Protein AF-A0A9D8SIJ9-F1 (afdb_monomer_lite)

Foldseek 3Di:
DDDDDDPDDDDDDDDPDDDDDDDDPDQDKDKDKWKWAQDDPVQRIWIAGLQRAIEGEPVCVVDDDDADPVGRIFIKTWIWGWDPDDDPPGPTYIYTDDIDGAAEAAAEEDEVVQQDDDRRLVQLPFFKDFPDWDARLNQGKIKTKMKGFADDPPWDKDKHKYQYPYCDDPCNVVDDDDQAREIEIGMDRHPGDGPDIDIGMYIYHYPCVNVVHPRRVVRGQWHWYWTQHPVPRHIDIDTDGDDD

Radius of gyration: 19.66 Å; chains: 1; bounding box: 47×42×56 Å

pLDDT: mean 82.48, std 19.07, range [22.59, 97.06]

Structure (mmCIF, N/CA/C/O backbone):
data_AF-A0A9D8SIJ9-F1
#
_entry.id   AF-A0A9D8SIJ9-F1
#
loop_
_atom_site.group_PDB
_atom_site.id
_atom_site.type_symbol
_atom_site.label_atom_id
_atom_site.label_alt_id
_atom_site.label_comp_id
_atom_site.label_asym_id
_atom_site.label_entity_id
_atom_site.label_seq_id
_atom_site.pdbx_PDB_ins_code
_atom_site.Cartn_x
_atom_site.Cartn_y
_atom_site.Cartn_z
_atom_site.occupancy
_atom_site.B_iso_or_equiv
_atom_site.auth_seq_id
_atom_site.auth_comp_id
_atom_site.auth_asym_id
_atom_site.auth_atom_id
_atom_site.pdbx_PDB_model_num
ATOM 1 N N . MET A 1 1 ? 19.295 -9.155 25.131 1.00 28.36 1 MET A N 1
ATOM 2 C CA . MET A 1 1 ? 19.160 -7.806 24.537 1.00 28.36 1 MET A CA 1
ATOM 3 C C . MET A 1 1 ? 18.423 -7.950 23.216 1.00 28.36 1 MET A C 1
ATOM 5 O O . MET A 1 1 ? 18.970 -8.564 22.314 1.00 28.36 1 MET A O 1
ATOM 9 N N . LYS A 1 2 ? 17.163 -7.505 23.130 1.00 25.56 2 LYS A N 1
ATOM 10 C CA . LYS A 1 2 ? 16.373 -7.554 21.889 1.00 25.56 2 LYS A CA 1
ATOM 11 C C . LYS A 1 2 ? 16.560 -6.224 21.153 1.00 25.56 2 LYS A C 1
ATOM 13 O O . LYS A 1 2 ? 16.226 -5.180 21.709 1.00 25.56 2 LYS A O 1
ATOM 18 N N . HIS A 1 3 ? 17.131 -6.262 19.952 1.00 22.59 3 HIS A N 1
ATOM 19 C CA . HIS A 1 3 ? 17.227 -5.099 19.074 1.00 22.59 3 HIS A CA 1
ATOM 20 C C . HIS A 1 3 ? 15.835 -4.788 18.512 1.00 22.59 3 HIS A C 1
ATOM 22 O O . HIS A 1 3 ? 15.275 -5.574 17.758 1.00 22.59 3 HIS A O 1
ATOM 28 N N . LEU A 1 4 ? 15.259 -3.658 18.925 1.00 24.05 4 LEU A N 1
ATOM 29 C CA . LEU A 1 4 ? 14.093 -3.070 18.273 1.00 24.05 4 LEU A CA 1
ATOM 30 C C . LEU A 1 4 ? 14.566 -2.436 16.962 1.00 24.05 4 LEU A C 1
ATOM 32 O O . LEU A 1 4 ? 15.375 -1.506 16.988 1.00 24.05 4 LEU A O 1
ATOM 36 N N . LEU A 1 5 ? 14.070 -2.954 15.840 1.00 24.05 5 LEU A N 1
ATOM 37 C CA . LEU A 1 5 ? 14.268 -2.384 14.514 1.00 24.05 5 LEU A CA 1
ATOM 38 C C . LEU A 1 5 ? 13.634 -0.983 14.495 1.00 24.05 5 LEU A C 1
ATOM 40 O O . LEU A 1 5 ? 12.417 -0.829 14.578 1.00 24.05 5 LEU A O 1
ATOM 44 N N . LYS A 1 6 ? 14.473 0.055 14.469 1.00 24.47 6 LYS A N 1
ATOM 45 C CA . LYS A 1 6 ? 14.051 1.449 14.304 1.00 24.47 6 LYS A CA 1
ATOM 46 C C . LYS A 1 6 ? 13.969 1.731 12.808 1.00 24.47 6 LYS A C 1
ATOM 48 O O . LYS A 1 6 ? 14.990 2.012 12.191 1.00 24.47 6 LYS A O 1
ATOM 53 N N . ILE A 1 7 ? 12.772 1.683 12.234 1.00 30.41 7 ILE A N 1
ATOM 54 C CA . ILE A 1 7 ? 12.551 2.198 10.880 1.00 30.41 7 ILE A CA 1
ATOM 55 C C . ILE A 1 7 ? 12.488 3.727 10.996 1.00 30.41 7 ILE A C 1
ATOM 57 O O . ILE A 1 7 ? 11.549 4.307 11.546 1.00 30.41 7 ILE A O 1
ATOM 61 N N . ALA A 1 8 ? 13.561 4.393 10.578 1.00 25.64 8 ALA A N 1
ATOM 62 C CA . ALA A 1 8 ? 13.586 5.832 10.374 1.00 25.64 8 ALA A CA 1
ATOM 63 C C . ALA A 1 8 ? 13.133 6.108 8.936 1.00 25.64 8 ALA A C 1
ATOM 65 O O . ALA A 1 8 ? 13.923 6.015 8.002 1.00 25.64 8 ALA A O 1
ATOM 66 N N . LEU A 1 9 ? 11.844 6.402 8.761 1.00 29.62 9 LEU A N 1
ATOM 67 C CA . LEU A 1 9 ? 11.336 6.985 7.525 1.00 29.62 9 LEU A CA 1
ATOM 68 C C . LEU A 1 9 ? 11.865 8.424 7.462 1.00 29.62 9 LEU A C 1
ATOM 70 O O . LEU A 1 9 ? 11.575 9.217 8.356 1.00 29.62 9 LEU A O 1
ATOM 74 N N . THR A 1 10 ? 12.692 8.739 6.466 1.00 26.47 10 THR A N 1
ATOM 75 C CA . THR A 1 10 ? 13.248 10.088 6.290 1.00 26.47 10 THR A CA 1
ATOM 76 C C . THR A 1 10 ? 12.984 10.574 4.867 1.00 26.47 10 THR A C 1
ATOM 78 O O . THR A 1 10 ? 13.337 9.889 3.913 1.00 26.47 10 THR A O 1
ATOM 81 N N . MET A 1 11 ? 12.411 11.782 4.797 1.00 24.00 11 MET A N 1
ATOM 82 C CA . MET A 1 11 ? 12.177 12.685 3.659 1.00 24.00 11 MET A CA 1
ATOM 83 C C . MET A 1 11 ? 11.081 12.337 2.638 1.00 24.00 11 MET A C 1
ATOM 85 O O . MET A 1 11 ? 11.270 11.546 1.720 1.00 24.00 11 MET A O 1
ATOM 89 N N . ILE A 1 12 ? 9.979 13.090 2.725 1.00 29.19 12 ILE A N 1
ATOM 90 C CA . ILE A 1 12 ? 9.139 13.446 1.576 1.00 29.19 12 ILE A CA 1
ATOM 91 C C . ILE A 1 12 ? 9.694 14.768 1.033 1.00 29.19 12 ILE A C 1
ATOM 93 O O . ILE A 1 12 ? 9.618 15.796 1.704 1.00 29.19 12 ILE A O 1
ATOM 97 N N . ALA A 1 13 ? 10.267 14.752 -0.169 1.00 27.67 13 ALA A N 1
ATOM 98 C CA . ALA A 1 13 ? 10.428 15.971 -0.951 1.00 27.67 13 ALA A CA 1
ATOM 99 C C . ALA A 1 13 ? 9.107 16.217 -1.691 1.00 27.67 13 ALA A C 1
ATOM 101 O O . ALA A 1 13 ? 8.650 15.360 -2.446 1.00 27.67 13 ALA A O 1
ATOM 102 N N . ALA A 1 14 ? 8.477 17.368 -1.455 1.00 28.86 14 ALA A N 1
ATOM 103 C CA . ALA A 1 14 ? 7.329 17.804 -2.236 1.00 28.86 14 ALA A CA 1
ATOM 104 C C . ALA A 1 14 ? 7.785 18.063 -3.680 1.00 28.86 14 ALA A C 1
ATOM 106 O O . ALA A 1 14 ? 8.527 19.011 -3.937 1.00 28.86 14 ALA A O 1
ATOM 107 N N . ILE A 1 15 ? 7.368 17.215 -4.622 1.00 33.97 15 ILE A N 1
ATOM 108 C CA . ILE A 1 15 ? 7.542 17.489 -6.050 1.00 33.97 15 ILE A CA 1
ATOM 109 C C . ILE A 1 15 ? 6.307 18.257 -6.512 1.00 33.97 15 ILE A C 1
ATOM 111 O O . ILE A 1 15 ? 5.236 17.691 -6.717 1.00 33.97 15 ILE A O 1
ATOM 115 N N . THR A 1 16 ? 6.457 19.568 -6.674 1.00 26.20 16 THR A N 1
ATOM 116 C CA . THR A 1 16 ? 5.475 20.405 -7.361 1.00 26.20 16 THR A CA 1
ATOM 117 C C . THR A 1 16 ? 5.559 20.095 -8.857 1.00 26.20 16 THR A C 1
ATOM 119 O O . THR A 1 16 ? 6.468 20.567 -9.539 1.00 26.20 16 THR A O 1
ATOM 122 N N . ILE A 1 17 ? 4.642 19.281 -9.386 1.00 34.59 17 ILE A N 1
ATOM 123 C CA . ILE A 1 17 ? 4.565 19.027 -10.831 1.00 34.59 17 ILE A CA 1
ATOM 124 C C . ILE A 1 17 ? 3.830 20.211 -11.472 1.00 34.59 17 ILE A C 1
ATOM 126 O O . ILE A 1 17 ? 2.604 20.265 -11.502 1.00 34.59 17 ILE A O 1
ATOM 130 N N . GLY A 1 18 ? 4.583 21.201 -11.949 1.00 28.20 18 GLY A N 1
ATOM 131 C CA . GLY A 1 18 ? 4.052 22.235 -12.831 1.00 28.20 18 GLY A CA 1
ATOM 132 C C . GLY A 1 18 ? 3.930 21.680 -14.247 1.00 28.20 18 GLY A C 1
ATOM 133 O O . GLY A 1 18 ? 4.940 21.495 -14.919 1.00 28.20 18 GLY A O 1
ATOM 134 N N . THR A 1 19 ? 2.715 21.414 -14.721 1.00 30.62 19 THR A N 1
ATOM 135 C CA . THR A 1 19 ? 2.487 21.081 -16.132 1.00 30.62 19 THR A CA 1
ATOM 136 C C . THR A 1 19 ? 2.567 22.365 -16.959 1.00 30.62 19 THR A C 1
ATOM 138 O O . THR A 1 19 ? 1.631 23.166 -16.941 1.00 30.62 19 THR A O 1
ATOM 141 N N . SER A 1 20 ? 3.671 22.589 -17.678 1.00 31.55 20 SER A N 1
ATOM 142 C CA . SER A 1 20 ? 3.670 23.524 -18.806 1.00 31.55 20 SER A CA 1
ATOM 143 C C . SER A 1 20 ? 3.449 22.719 -20.084 1.00 31.55 20 SER A C 1
ATOM 145 O O . SER A 1 20 ? 4.208 21.811 -20.418 1.00 31.55 20 SER A O 1
ATOM 147 N N . CYS A 1 21 ? 2.336 22.994 -20.762 1.00 36.81 21 CYS A N 1
ATOM 148 C CA . CYS A 1 21 ? 2.049 22.408 -22.060 1.00 36.81 21 CYS A CA 1
ATOM 149 C C . CYS A 1 21 ? 3.005 23.024 -23.081 1.00 36.81 21 CYS A C 1
ATOM 151 O O . CYS A 1 21 ? 2.791 24.151 -23.519 1.00 36.81 21 CYS A O 1
ATOM 153 N N . ASN A 1 22 ? 4.043 22.286 -23.458 1.00 36.50 22 ASN A N 1
ATOM 154 C CA . ASN A 1 22 ? 4.730 22.485 -24.725 1.00 36.50 22 ASN A CA 1
ATOM 155 C C . ASN A 1 22 ? 4.723 21.150 -25.464 1.00 36.50 22 ASN A C 1
ATOM 157 O O . ASN A 1 22 ? 5.245 20.156 -24.964 1.00 36.50 22 ASN A O 1
ATOM 161 N N . GLU A 1 23 ? 4.117 21.147 -26.649 1.00 45.34 23 GLU A N 1
ATOM 162 C CA . GLU A 1 23 ? 4.230 20.065 -27.620 1.00 45.34 23 GLU A CA 1
ATOM 163 C C . GLU A 1 23 ? 5.703 19.922 -28.016 1.00 45.34 23 GLU A C 1
ATOM 165 O O . GLU A 1 23 ? 6.219 20.672 -28.839 1.00 45.34 23 GLU A O 1
ATOM 170 N N . ASN A 1 24 ? 6.404 18.977 -27.401 1.00 40.97 24 ASN A N 1
ATOM 171 C CA . ASN A 1 24 ? 7.694 18.500 -27.870 1.00 40.97 24 ASN A CA 1
ATOM 172 C C . ASN A 1 24 ? 7.611 16.979 -27.969 1.00 40.97 24 ASN A C 1
ATOM 174 O O . ASN A 1 24 ? 6.951 16.348 -27.149 1.00 40.97 24 ASN A O 1
ATOM 178 N N . ASN A 1 25 ? 8.286 16.406 -28.970 1.00 42.25 25 ASN A N 1
ATOM 179 C CA . ASN A 1 25 ? 8.518 14.968 -29.152 1.00 42.25 25 ASN A CA 1
ATOM 180 C C . ASN A 1 25 ? 9.310 14.378 -27.966 1.00 42.25 25 ASN A C 1
ATOM 182 O O . ASN A 1 25 ? 10.461 13.970 -28.107 1.00 42.25 25 ASN A O 1
ATOM 186 N N . THR A 1 26 ? 8.732 14.390 -26.774 1.00 58.38 26 THR A N 1
ATOM 187 C CA . THR A 1 26 ? 9.303 13.800 -25.572 1.00 58.38 26 THR A CA 1
ATOM 188 C C . THR A 1 26 ? 8.768 12.388 -25.453 1.00 58.38 26 THR A C 1
ATOM 190 O O . THR A 1 26 ? 7.551 12.194 -25.473 1.00 58.38 26 THR A O 1
ATOM 193 N N . THR A 1 27 ? 9.669 11.412 -25.334 1.00 64.50 27 THR A N 1
ATOM 194 C CA . THR A 1 27 ? 9.322 10.045 -24.937 1.00 64.50 27 THR A CA 1
ATOM 195 C C . THR A 1 27 ? 8.343 10.107 -23.760 1.00 64.50 27 THR A C 1
ATOM 197 O O . THR A 1 27 ? 8.638 10.818 -22.795 1.00 64.50 27 THR A O 1
ATOM 200 N N . PRO A 1 28 ? 7.175 9.443 -23.835 1.00 77.56 28 PRO A N 1
ATOM 201 C CA . PRO A 1 28 ? 6.190 9.510 -22.767 1.00 77.56 28 PRO A CA 1
ATOM 202 C C . PRO A 1 28 ? 6.795 9.066 -21.434 1.00 77.56 28 PRO A C 1
ATOM 204 O O . PRO A 1 28 ? 7.398 7.995 -21.349 1.00 77.56 28 PRO A O 1
ATOM 207 N N . THR A 1 29 ? 6.620 9.886 -20.398 1.00 86.50 29 THR A N 1
ATOM 208 C CA . THR A 1 29 ? 6.945 9.511 -19.019 1.00 86.50 29 THR A CA 1
ATOM 209 C C . THR A 1 29 ? 5.691 8.977 -18.348 1.00 86.50 29 THR A C 1
ATOM 211 O O . THR A 1 29 ? 4.668 9.659 -18.283 1.00 86.50 29 THR A O 1
ATOM 214 N N . TYR A 1 30 ? 5.789 7.769 -17.815 1.00 90.69 30 TYR A N 1
ATOM 215 C CA . TYR A 1 30 ? 4.744 7.091 -17.063 1.00 90.69 30 TYR A CA 1
ATOM 216 C C . TYR A 1 30 ? 5.046 7.166 -15.568 1.00 90.69 30 TYR A C 1
ATOM 218 O O . TYR A 1 30 ? 6.210 7.226 -15.171 1.00 90.69 30 TYR A O 1
ATOM 226 N N . SER A 1 31 ? 4.013 7.120 -14.729 1.00 92.50 31 SER A N 1
ATOM 227 C CA . SER A 1 31 ? 4.159 6.939 -13.285 1.00 92.50 31 SER A CA 1
ATOM 228 C C . SER A 1 31 ? 3.216 5.852 -12.784 1.00 92.50 31 SER A C 1
ATOM 230 O O . SER A 1 31 ? 2.067 5.764 -13.212 1.00 92.50 31 SER A O 1
ATOM 232 N N . THR A 1 32 ? 3.709 4.987 -11.901 1.00 92.94 32 THR A N 1
ATOM 233 C CA . THR A 1 32 ? 2.887 3.932 -11.295 1.00 92.94 32 THR A CA 1
ATOM 234 C C . THR A 1 32 ? 3.455 3.478 -9.963 1.00 92.94 32 THR A C 1
ATOM 236 O O . THR A 1 32 ? 4.648 3.637 -9.692 1.00 92.94 32 THR A O 1
ATOM 239 N N . PHE A 1 33 ? 2.603 2.847 -9.160 1.00 93.12 33 PHE A N 1
ATOM 240 C CA . PHE A 1 33 ? 3.063 1.963 -8.102 1.00 93.12 33 PHE A CA 1
ATOM 241 C C . PHE A 1 33 ? 3.586 0.662 -8.703 1.00 93.12 33 PHE A C 1
ATOM 243 O O . PHE A 1 33 ? 3.009 0.130 -9.653 1.00 93.12 33 PHE A O 1
ATOM 250 N N . LEU A 1 34 ? 4.687 0.164 -8.153 1.00 94.62 34 LEU A N 1
ATOM 251 C CA . LEU A 1 34 ? 5.254 -1.128 -8.513 1.00 94.62 34 LEU A CA 1
ATOM 252 C C . LEU A 1 34 ? 6.096 -1.690 -7.371 1.00 94.62 34 LEU A C 1
ATOM 254 O O . LEU A 1 34 ? 6.469 -0.988 -6.421 1.00 94.62 34 LEU A O 1
ATOM 258 N N . THR A 1 35 ? 6.393 -2.978 -7.468 1.00 95.00 35 THR A N 1
ATOM 259 C CA . THR A 1 35 ? 7.284 -3.681 -6.553 1.00 95.00 35 THR A CA 1
ATOM 260 C C . THR A 1 35 ? 8.645 -3.860 -7.207 1.00 95.00 35 THR A C 1
ATOM 262 O O . THR A 1 35 ? 8.755 -4.408 -8.297 1.00 95.00 35 THR A O 1
ATOM 265 N N . VAL A 1 36 ? 9.692 -3.418 -6.524 1.00 93.88 36 VAL A N 1
ATOM 266 C CA . VAL A 1 36 ? 11.082 -3.667 -6.896 1.00 93.88 36 VAL A CA 1
ATOM 267 C C . VAL A 1 36 ? 11.525 -4.941 -6.195 1.00 93.88 36 VAL A C 1
ATOM 269 O O . VAL A 1 36 ? 11.373 -5.058 -4.975 1.00 93.88 36 VAL A O 1
ATOM 272 N N . VAL A 1 37 ? 12.042 -5.894 -6.958 1.00 93.25 37 VAL A N 1
ATOM 273 C CA . VAL A 1 37 ? 12.424 -7.217 -6.457 1.00 93.25 37 VAL A CA 1
ATOM 274 C C . VAL A 1 37 ? 13.929 -7.394 -6.586 1.00 93.25 37 VAL A C 1
ATOM 276 O O . VAL A 1 37 ? 14.506 -7.050 -7.618 1.00 93.25 37 VAL A O 1
ATOM 279 N N . GLU A 1 38 ? 14.555 -7.916 -5.529 1.00 91.19 38 GLU A N 1
ATOM 280 C CA . GLU A 1 38 ? 15.973 -8.281 -5.538 1.00 91.19 38 GLU A CA 1
ATOM 281 C C . GLU A 1 38 ? 16.249 -9.289 -6.664 1.00 91.19 38 GLU A C 1
ATOM 283 O O . GLU A 1 38 ? 15.562 -10.306 -6.790 1.00 91.19 38 GLU A O 1
ATOM 288 N N . GLY A 1 39 ? 17.241 -8.984 -7.497 1.00 87.12 39 GLY A N 1
ATOM 289 C CA . GLY A 1 39 ? 17.613 -9.792 -8.648 1.00 87.12 39 GLY A CA 1
ATOM 290 C C . GLY A 1 39 ? 18.881 -10.617 -8.425 1.00 87.12 39 GLY A C 1
ATOM 291 O O . GLY A 1 39 ? 19.199 -11.048 -7.316 1.00 87.12 39 GLY A O 1
ATOM 292 N N . SER A 1 40 ? 19.595 -10.878 -9.514 1.00 82.44 40 SER A N 1
ATOM 293 C CA . SER A 1 40 ? 20.856 -11.623 -9.537 1.00 82.44 40 SER A CA 1
ATOM 294 C C . SER A 1 40 ? 22.054 -10.682 -9.710 1.00 82.44 40 SER A C 1
ATOM 296 O O . SER A 1 40 ? 21.918 -9.465 -9.701 1.00 82.44 40 SER A O 1
ATOM 298 N N . TRP A 1 41 ? 23.260 -11.233 -9.860 1.00 74.12 41 TRP A N 1
ATOM 299 C CA . TRP A 1 41 ? 24.466 -10.420 -10.045 1.00 74.12 41 TRP A CA 1
ATOM 300 C C . TRP A 1 41 ? 24.449 -9.592 -11.345 1.00 74.12 41 TRP A C 1
ATOM 302 O O . TRP A 1 41 ? 24.890 -8.446 -11.332 1.00 74.12 41 TRP A O 1
ATOM 312 N N . ASP A 1 42 ? 23.911 -10.147 -12.437 1.00 77.81 42 ASP A N 1
ATOM 313 C CA . ASP A 1 42 ? 23.862 -9.476 -13.746 1.00 77.81 42 ASP A CA 1
ATOM 314 C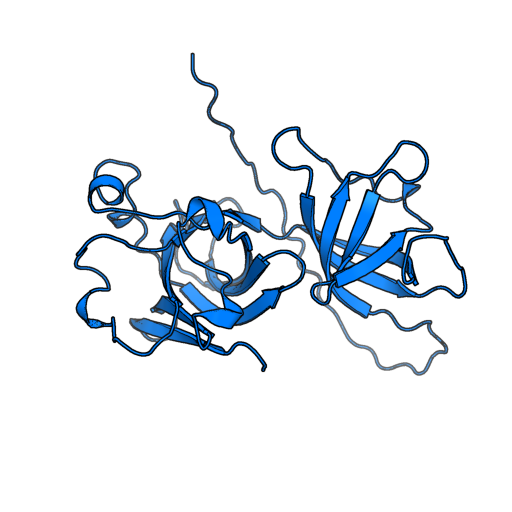 C . ASP A 1 42 ? 22.710 -8.462 -13.852 1.00 77.81 42 ASP A C 1
ATOM 316 O O . ASP A 1 42 ? 22.851 -7.425 -14.498 1.00 77.81 42 ASP A O 1
ATOM 320 N N . ILE A 1 43 ? 21.581 -8.742 -13.192 1.00 82.62 43 ILE A N 1
ATOM 321 C CA . ILE A 1 43 ? 20.420 -7.849 -13.102 1.00 82.62 43 ILE A CA 1
ATOM 322 C C . ILE A 1 43 ? 20.108 -7.677 -11.612 1.00 82.62 43 ILE A C 1
ATOM 324 O O . ILE A 1 43 ? 19.396 -8.512 -11.053 1.00 82.62 43 ILE A O 1
ATOM 328 N N . PRO A 1 44 ? 20.644 -6.634 -10.947 1.00 86.69 44 PRO A N 1
ATOM 329 C CA . PRO A 1 44 ? 20.616 -6.513 -9.484 1.00 86.69 44 PRO A CA 1
ATOM 330 C C . PRO A 1 44 ? 19.206 -6.367 -8.914 1.00 86.69 44 PRO A C 1
ATOM 332 O O . PRO A 1 44 ? 18.964 -6.685 -7.750 1.00 86.69 44 PRO A O 1
ATOM 335 N N . TYR A 1 45 ? 18.273 -5.885 -9.728 1.00 94.38 45 TYR A N 1
ATOM 336 C CA . TYR A 1 45 ? 16.857 -5.831 -9.417 1.00 94.38 45 TYR A CA 1
ATOM 337 C C . TYR A 1 45 ? 16.040 -5.695 -10.696 1.00 94.38 45 TYR A C 1
ATOM 339 O O . TYR A 1 45 ? 16.547 -5.289 -11.743 1.00 94.38 45 TYR A O 1
ATOM 347 N N . TYR A 1 46 ? 14.753 -5.989 -10.576 1.00 94.88 46 TYR A N 1
ATOM 348 C CA . TYR A 1 46 ? 13.770 -5.779 -11.628 1.00 94.88 46 TYR A CA 1
ATOM 349 C C . TYR A 1 46 ? 12.466 -5.245 -11.038 1.00 94.88 46 TYR A C 1
ATOM 351 O O . TYR A 1 46 ? 12.275 -5.221 -9.815 1.00 94.88 46 TYR A O 1
ATOM 359 N N . LEU A 1 47 ? 11.579 -4.777 -11.910 1.00 96.06 47 LEU A N 1
ATOM 360 C CA . LEU A 1 47 ? 10.302 -4.189 -11.521 1.00 96.06 47 LEU A CA 1
ATOM 361 C C . LEU A 1 47 ? 9.166 -5.168 -11.805 1.00 96.06 47 LEU A C 1
ATOM 363 O O . LEU A 1 47 ? 9.158 -5.827 -12.843 1.00 96.06 47 LEU A O 1
ATOM 367 N N . VAL A 1 48 ? 8.192 -5.221 -10.903 1.00 95.88 48 VAL A N 1
ATOM 368 C CA . VAL A 1 48 ? 6.933 -5.948 -11.072 1.00 95.88 48 VAL A CA 1
ATOM 369 C C . VAL A 1 48 ? 5.782 -4.974 -10.877 1.00 95.88 48 VAL A C 1
ATOM 371 O O . VAL A 1 48 ? 5.604 -4.411 -9.793 1.00 95.88 48 VAL A O 1
ATOM 374 N N . PHE A 1 49 ? 5.023 -4.765 -11.942 1.00 94.56 49 PHE A N 1
ATOM 375 C CA . PHE A 1 49 ? 3.825 -3.941 -11.978 1.00 94.56 49 PHE A CA 1
ATOM 376 C C . PHE A 1 49 ? 2.655 -4.680 -11.314 1.00 94.56 49 PHE A C 1
ATOM 378 O O . PHE A 1 49 ? 2.709 -5.888 -11.079 1.00 94.56 49 PHE A O 1
ATOM 385 N N . ASP A 1 50 ? 1.591 -3.955 -10.973 1.00 91.56 50 ASP A N 1
ATOM 386 C CA . ASP A 1 50 ? 0.465 -4.533 -10.224 1.00 91.56 50 ASP A CA 1
ATOM 387 C C . ASP A 1 50 ? -0.384 -5.526 -11.011 1.00 91.56 50 ASP A C 1
ATOM 389 O O . ASP A 1 50 ? -1.010 -6.408 -10.420 1.00 91.56 50 ASP A O 1
ATOM 393 N N . ASP A 1 51 ? -0.348 -5.419 -12.334 1.00 90.12 51 ASP A N 1
ATOM 394 C CA . ASP A 1 51 ? -0.925 -6.380 -13.270 1.00 90.12 51 ASP A CA 1
ATOM 395 C C . ASP A 1 51 ? -0.055 -7.642 -13.447 1.00 90.12 51 ASP A C 1
ATOM 397 O O . ASP A 1 51 ? -0.486 -8.605 -14.076 1.00 90.12 51 ASP A O 1
ATOM 401 N N . GLY A 1 52 ? 1.152 -7.659 -12.873 1.00 93.06 52 GLY A N 1
ATOM 402 C CA . GLY A 1 52 ? 2.117 -8.751 -12.977 1.00 93.06 52 GLY A CA 1
ATOM 403 C C . GLY A 1 52 ? 3.127 -8.597 -14.106 1.00 93.06 52 GLY A C 1
ATOM 404 O O . GLY A 1 52 ? 4.066 -9.392 -14.154 1.00 93.06 52 GLY A O 1
ATOM 405 N N . THR A 1 53 ? 2.992 -7.570 -14.951 1.00 95.44 53 THR A N 1
ATOM 406 C CA . THR A 1 53 ? 3.988 -7.230 -15.971 1.00 95.44 53 THR A CA 1
ATOM 407 C C . THR A 1 53 ? 5.336 -6.988 -15.297 1.00 95.44 53 THR A C 1
ATOM 409 O O . THR A 1 53 ? 5.424 -6.378 -14.227 1.00 95.44 53 THR A O 1
ATOM 412 N N . THR A 1 54 ? 6.409 -7.457 -15.914 1.00 96.88 54 THR A N 1
ATOM 413 C CA . THR A 1 54 ? 7.774 -7.339 -15.407 1.00 96.88 54 THR A CA 1
ATOM 414 C C . THR A 1 54 ? 8.617 -6.436 -16.296 1.00 96.88 54 THR A C 1
ATOM 416 O O . THR A 1 54 ? 8.441 -6.398 -17.514 1.00 96.88 54 THR A O 1
ATOM 419 N N . ALA A 1 55 ? 9.550 -5.697 -15.698 1.00 96.56 55 ALA A N 1
ATOM 420 C CA . ALA A 1 55 ? 10.481 -4.878 -16.460 1.00 96.56 55 ALA A CA 1
ATOM 421 C C . ALA A 1 55 ? 11.922 -4.997 -15.976 1.00 96.56 55 ALA A C 1
ATOM 423 O O . ALA A 1 55 ? 12.196 -4.898 -14.775 1.00 96.56 55 ALA A O 1
ATOM 424 N N . ALA A 1 56 ? 12.833 -5.123 -16.938 1.00 95.69 56 ALA A N 1
ATOM 425 C CA . ALA A 1 56 ? 14.250 -4.886 -16.722 1.00 95.69 56 ALA A CA 1
ATOM 426 C C . ALA A 1 56 ? 14.529 -3.377 -16.706 1.00 95.69 56 ALA A C 1
ATOM 428 O O . ALA A 1 56 ? 13.866 -2.596 -17.395 1.00 95.69 56 ALA A O 1
ATOM 429 N N . VAL A 1 57 ? 15.524 -2.966 -15.922 1.00 95.06 57 VAL A N 1
ATOM 430 C CA . VAL A 1 57 ? 15.915 -1.558 -15.790 1.00 95.06 57 VAL A CA 1
ATOM 431 C C . VAL A 1 57 ? 17.228 -1.334 -16.529 1.00 95.06 57 VAL A C 1
ATOM 433 O O . VAL A 1 57 ? 18.281 -1.819 -16.107 1.00 95.06 57 VAL A O 1
ATOM 436 N N . GLU A 1 58 ? 17.172 -0.594 -17.635 1.00 93.25 58 GLU A N 1
ATOM 437 C CA . GLU A 1 58 ? 18.347 -0.301 -18.464 1.00 93.25 58 GLU A CA 1
ATOM 438 C C . GLU A 1 58 ? 19.391 0.478 -17.652 1.00 93.25 58 GLU A C 1
ATOM 440 O O . GLU A 1 58 ? 20.553 0.076 -17.557 1.00 93.25 58 GLU A O 1
ATOM 445 N N . ASN A 1 59 ? 18.957 1.535 -16.965 1.00 92.06 59 ASN A N 1
ATOM 446 C CA . ASN A 1 59 ? 19.813 2.386 -16.147 1.00 92.06 59 ASN A CA 1
ATOM 447 C C . ASN A 1 59 ? 19.923 1.941 -14.67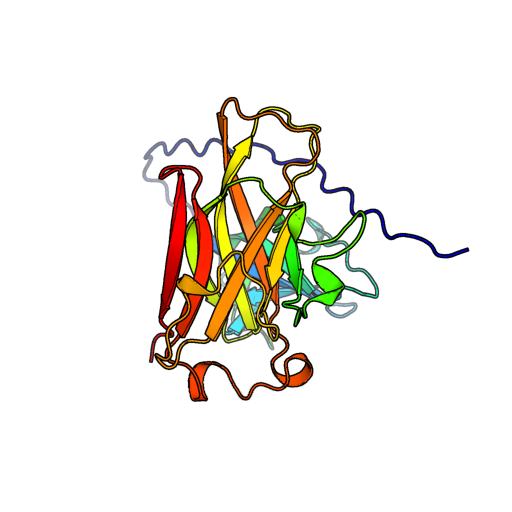5 1.00 92.06 59 ASN A C 1
ATOM 449 O O . ASN A 1 59 ? 20.062 2.765 -13.772 1.00 92.06 59 ASN A O 1
ATOM 453 N N . HIS A 1 60 ? 19.921 0.631 -14.403 1.00 88.06 60 HIS A N 1
ATOM 454 C CA . HIS A 1 60 ? 19.950 0.077 -13.037 1.00 88.06 60 HIS A CA 1
ATOM 455 C C . HIS A 1 60 ? 21.157 0.518 -12.187 1.00 88.06 60 HIS A C 1
ATOM 457 O O . HIS A 1 60 ? 21.143 0.360 -10.970 1.00 88.06 60 HIS A O 1
ATOM 463 N N . LYS A 1 61 ? 22.219 1.051 -12.802 1.00 86.25 61 LYS A N 1
ATOM 464 C CA . LYS A 1 61 ? 23.400 1.572 -12.092 1.00 86.25 61 LYS A CA 1
ATOM 465 C C . LYS A 1 61 ? 23.168 2.944 -11.461 1.00 86.25 61 LYS A C 1
ATOM 467 O O . LYS A 1 61 ? 23.886 3.292 -10.528 1.00 86.25 61 LYS A O 1
ATOM 472 N N . ASP A 1 62 ? 22.174 3.692 -11.935 1.00 88.38 62 ASP A N 1
ATOM 473 C CA . ASP A 1 62 ? 21.866 5.042 -11.445 1.00 88.38 62 ASP A CA 1
ATOM 474 C C . ASP A 1 62 ? 21.106 5.011 -10.115 1.00 88.38 62 ASP A C 1
ATOM 476 O O . ASP A 1 62 ? 21.063 5.997 -9.379 1.00 88.38 62 ASP A O 1
ATOM 480 N N . TRP A 1 63 ? 20.522 3.860 -9.786 1.00 85.25 63 TRP A N 1
ATOM 481 C CA . TRP A 1 63 ? 19.778 3.651 -8.559 1.00 85.25 63 TRP A CA 1
ATOM 482 C C . TRP A 1 63 ? 20.006 2.248 -8.015 1.00 85.25 63 TRP A C 1
ATOM 484 O O . TRP A 1 63 ? 19.738 1.261 -8.690 1.00 85.25 63 TRP A O 1
ATOM 494 N N . THR A 1 64 ? 20.450 2.157 -6.762 1.00 83.31 64 THR A N 1
ATOM 495 C CA . THR A 1 64 ? 20.590 0.890 -6.038 1.00 83.31 64 THR A CA 1
ATOM 496 C C . THR A 1 64 ? 19.578 0.840 -4.890 1.00 83.31 64 THR A C 1
ATOM 498 O O . THR A 1 64 ? 19.794 1.492 -3.865 1.00 83.31 64 THR A O 1
ATOM 501 N N . PRO A 1 65 ? 18.464 0.102 -5.036 1.00 85.50 65 PRO A N 1
ATOM 502 C CA . PRO A 1 65 ? 17.531 -0.134 -3.942 1.00 85.50 65 PRO A CA 1
ATOM 503 C C . PRO A 1 65 ? 18.218 -0.859 -2.775 1.00 85.50 65 PRO A C 1
ATOM 505 O O . PRO A 1 65 ? 18.979 -1.806 -2.973 1.00 85.50 65 PRO A O 1
ATOM 508 N N . SER A 1 66 ? 17.932 -0.432 -1.545 1.00 85.19 66 SER A N 1
ATOM 509 C CA . SER A 1 66 ? 18.510 -1.030 -0.336 1.00 85.19 66 SER A CA 1
ATOM 510 C C . SER A 1 66 ? 17.636 -2.171 0.177 1.00 85.19 66 SER A C 1
ATOM 512 O O . SER A 1 66 ? 16.785 -1.971 1.046 1.00 85.19 66 SER A O 1
ATOM 514 N N . PHE A 1 67 ? 17.840 -3.371 -0.361 1.00 82.88 67 PHE A N 1
ATOM 515 C CA . PHE A 1 67 ? 17.198 -4.579 0.155 1.00 82.88 67 PHE A CA 1
ATOM 516 C C . PHE A 1 67 ? 17.760 -4.969 1.526 1.00 82.88 67 PHE A C 1
ATOM 518 O O . PHE A 1 67 ? 18.910 -4.681 1.864 1.00 82.88 67 PHE A O 1
ATOM 525 N N . THR A 1 68 ? 16.938 -5.642 2.327 1.00 75.44 68 THR A N 1
ATOM 526 C CA . THR A 1 68 ? 17.355 -6.230 3.609 1.00 75.44 68 THR A CA 1
ATOM 527 C C . THR A 1 68 ? 16.996 -7.710 3.627 1.00 75.44 68 THR A C 1
ATOM 529 O O . THR A 1 68 ? 16.151 -8.144 2.848 1.00 75.44 68 THR A O 1
ATOM 532 N N . GLU A 1 69 ? 17.587 -8.493 4.535 1.00 69.31 69 GLU A N 1
ATOM 533 C CA . GLU A 1 69 ? 17.250 -9.922 4.668 1.00 69.31 69 GLU A CA 1
ATOM 534 C C . GLU A 1 69 ? 15.747 -10.159 4.901 1.00 69.31 69 GLU A C 1
ATOM 536 O O . GLU A 1 69 ? 15.200 -11.166 4.456 1.00 69.31 69 GLU A O 1
ATOM 541 N N . GLU A 1 70 ? 15.069 -9.216 5.563 1.00 69.56 70 GLU A N 1
ATOM 542 C CA . GLU A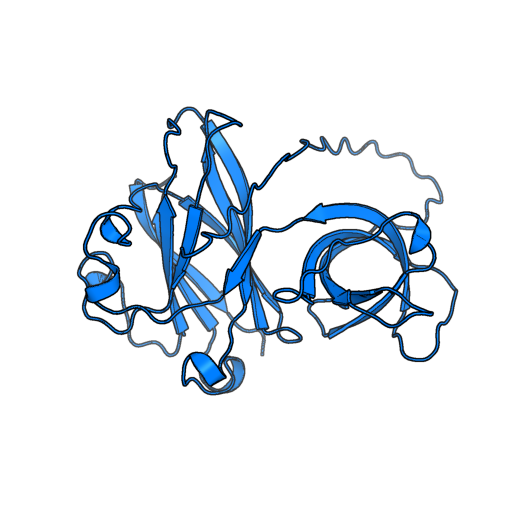 1 70 ? 13.628 -9.267 5.827 1.00 69.56 70 GLU A CA 1
ATOM 543 C C . GLU A 1 70 ? 12.782 -8.798 4.629 1.00 69.56 70 GLU A C 1
ATOM 545 O O . GLU A 1 70 ? 11.652 -9.256 4.445 1.00 69.56 70 GLU A O 1
ATOM 550 N N . TRP A 1 71 ? 13.333 -7.912 3.794 1.00 70.62 71 TRP A N 1
ATOM 551 C CA . TRP A 1 71 ? 12.638 -7.275 2.678 1.00 70.62 71 TRP A CA 1
ATOM 552 C C . TRP A 1 71 ? 13.454 -7.384 1.391 1.00 70.62 71 TRP A C 1
ATOM 554 O O . TRP A 1 71 ? 14.207 -6.481 1.023 1.00 70.62 71 TRP A O 1
ATOM 564 N N . LYS A 1 72 ? 13.233 -8.494 0.681 1.00 80.94 72 LYS A N 1
ATOM 565 C CA . LYS A 1 72 ? 13.677 -8.723 -0.710 1.00 80.94 72 LYS A CA 1
ATOM 566 C C . LYS A 1 72 ? 12.781 -8.042 -1.750 1.00 80.94 72 LYS A C 1
ATOM 568 O O . LYS A 1 72 ? 12.993 -8.156 -2.953 1.00 80.94 72 LYS A O 1
ATOM 573 N N . GLU A 1 73 ? 11.745 -7.367 -1.269 1.00 86.69 73 GLU A N 1
ATOM 574 C CA . GLU A 1 73 ? 10.745 -6.679 -2.064 1.00 86.69 73 GLU A CA 1
ATOM 575 C C . GLU A 1 73 ? 10.513 -5.311 -1.448 1.00 86.69 73 GLU A C 1
ATOM 577 O O . GLU A 1 73 ? 10.287 -5.196 -0.241 1.00 86.69 73 GLU A O 1
ATOM 582 N N . LEU A 1 74 ? 10.543 -4.285 -2.284 1.00 90.19 74 LEU A N 1
ATOM 583 C CA . LEU A 1 74 ? 10.332 -2.904 -1.882 1.00 90.19 74 LEU A CA 1
ATOM 584 C C . LEU A 1 74 ? 9.234 -2.295 -2.750 1.00 90.19 74 LEU A C 1
ATOM 586 O O . LEU A 1 74 ? 9.095 -2.647 -3.919 1.00 90.19 74 LEU A O 1
ATOM 590 N N . ARG A 1 75 ? 8.443 -1.378 -2.195 1.00 92.25 75 ARG A N 1
ATOM 591 C CA . ARG A 1 75 ? 7.340 -0.735 -2.916 1.00 92.25 75 ARG A CA 1
ATOM 592 C C . ARG A 1 75 ? 7.677 0.719 -3.207 1.00 92.25 75 ARG A C 1
ATOM 594 O O . ARG A 1 75 ? 8.077 1.452 -2.303 1.00 92.25 75 ARG A O 1
ATOM 601 N N . TYR A 1 76 ? 7.476 1.130 -4.451 1.00 93.25 76 TYR A N 1
ATOM 602 C CA . TYR A 1 76 ? 7.779 2.482 -4.903 1.00 93.25 76 TYR A CA 1
ATOM 603 C C . TYR A 1 76 ? 6.673 3.022 -5.800 1.00 93.25 76 TYR A C 1
ATOM 605 O O . TYR A 1 76 ? 5.985 2.262 -6.480 1.00 93.25 76 TYR A O 1
ATOM 613 N N . ILE A 1 77 ? 6.561 4.346 -5.827 1.00 93.25 77 ILE A N 1
ATOM 614 C CA . ILE A 1 77 ? 6.064 5.063 -6.998 1.00 93.25 77 ILE A CA 1
ATOM 615 C C . ILE A 1 77 ? 7.281 5.305 -7.882 1.00 93.25 77 ILE A C 1
ATOM 617 O O . ILE A 1 77 ? 8.271 5.873 -7.415 1.00 93.25 77 ILE A O 1
ATOM 621 N N . VAL A 1 78 ? 7.228 4.865 -9.133 1.00 92.69 78 VAL A N 1
ATOM 622 C CA . VAL A 1 78 ? 8.330 5.016 -10.087 1.00 92.69 78 VAL A CA 1
ATOM 623 C C . VAL A 1 78 ? 7.855 5.807 -11.290 1.00 92.69 78 VAL A C 1
ATOM 625 O O . VAL A 1 78 ? 6.794 5.524 -11.844 1.00 92.69 78 VAL A O 1
ATOM 628 N N . TYR A 1 79 ? 8.670 6.778 -11.690 1.00 93.12 79 TYR A N 1
ATOM 629 C CA . TYR A 1 79 ? 8.532 7.536 -12.924 1.00 93.12 79 TYR A CA 1
ATOM 630 C C . TYR A 1 79 ? 9.506 6.959 -13.943 1.00 93.12 79 TYR A C 1
ATOM 632 O O . TYR A 1 79 ? 10.715 6.923 -13.689 1.00 93.12 79 TYR A O 1
ATOM 640 N N . TYR A 1 80 ? 9.008 6.504 -15.085 1.00 92.62 80 TYR A N 1
ATOM 641 C CA . TYR A 1 80 ? 9.821 5.781 -16.058 1.00 92.62 80 TYR A CA 1
ATOM 642 C C . TYR A 1 80 ? 9.432 6.094 -17.500 1.00 92.62 80 TYR A C 1
ATOM 644 O O . TYR A 1 80 ? 8.314 6.525 -17.777 1.00 92.62 80 TYR A O 1
ATOM 652 N N . THR A 1 81 ? 10.359 5.844 -18.418 1.00 94.06 81 THR A N 1
ATOM 653 C CA . THR A 1 81 ? 10.088 5.778 -19.857 1.00 94.06 81 THR A CA 1
ATOM 654 C C . THR A 1 81 ? 10.318 4.352 -20.339 1.00 94.06 81 THR A C 1
ATOM 656 O O . THR A 1 81 ? 11.215 3.665 -19.847 1.00 94.06 81 THR A O 1
ATOM 659 N N . GLU A 1 82 ? 9.517 3.897 -21.295 1.00 93.31 82 GLU A N 1
ATOM 660 C CA . GLU A 1 82 ? 9.747 2.616 -21.970 1.00 93.31 82 GLU A CA 1
ATOM 661 C C . GLU A 1 82 ? 10.812 2.780 -23.059 1.00 93.31 82 GLU A C 1
ATOM 663 O O . GLU A 1 82 ? 11.023 3.882 -23.577 1.00 93.31 82 GLU A O 1
ATOM 668 N N . THR A 1 83 ? 11.520 1.698 -23.370 1.00 92.19 83 THR A N 1
ATOM 669 C CA . THR A 1 83 ? 12.574 1.674 -24.389 1.00 92.19 83 THR A CA 1
ATOM 670 C C . THR A 1 83 ? 12.254 0.623 -25.447 1.00 92.19 83 THR A C 1
ATOM 672 O O . THR A 1 83 ? 11.477 -0.297 -25.202 1.00 92.19 83 THR A O 1
ATOM 675 N N . ASP A 1 84 ? 12.872 0.739 -26.624 1.00 91.56 84 ASP A N 1
ATOM 676 C CA . ASP A 1 84 ? 12.716 -0.247 -27.704 1.00 91.56 84 ASP A CA 1
ATOM 677 C C . ASP A 1 84 ? 13.616 -1.488 -27.513 1.00 91.56 84 ASP A C 1
ATOM 679 O O . ASP A 1 84 ? 13.701 -2.352 -28.391 1.00 91.56 84 ASP A O 1
ATOM 683 N N . LEU A 1 85 ? 14.341 -1.573 -26.391 1.00 92.56 85 LEU A N 1
ATOM 684 C CA . LEU A 1 85 ? 15.203 -2.710 -26.082 1.00 92.56 85 LEU A CA 1
ATOM 685 C C . LEU A 1 85 ? 14.373 -3.919 -25.647 1.00 92.56 85 LEU A C 1
ATOM 687 O O . LEU A 1 85 ? 13.306 -3.798 -25.050 1.00 92.56 85 LEU A O 1
ATOM 691 N N . VAL A 1 86 ? 14.916 -5.107 -25.905 1.00 93.38 86 VAL A N 1
ATOM 692 C CA . VAL A 1 86 ? 14.322 -6.379 -25.494 1.00 93.38 86 VAL A CA 1
ATOM 693 C C . VAL A 1 86 ? 15.315 -7.109 -24.603 1.00 93.38 86 VAL A C 1
ATOM 695 O O . VAL A 1 86 ? 16.422 -7.413 -25.043 1.00 93.38 86 VAL A O 1
ATOM 698 N N . GLU A 1 87 ? 14.897 -7.422 -23.378 1.00 93.12 87 GLU A N 1
ATOM 699 C CA . GLU A 1 87 ? 15.662 -8.237 -22.432 1.00 93.12 87 GLU A CA 1
ATOM 700 C C . GLU A 1 87 ? 14.932 -9.572 -22.209 1.00 93.12 87 GLU A C 1
ATOM 702 O O . GLU A 1 87 ? 13.793 -9.573 -21.729 1.00 93.12 87 GLU A O 1
ATOM 707 N N . PRO A 1 88 ? 15.532 -10.723 -22.565 1.00 92.44 88 PRO A N 1
ATOM 708 C CA . PRO A 1 88 ? 14.896 -12.022 -22.382 1.00 92.44 88 PRO A CA 1
ATOM 709 C C . PRO A 1 88 ? 14.455 -12.276 -20.935 1.00 92.44 88 PRO A C 1
ATOM 711 O O . PRO A 1 88 ? 15.236 -12.157 -19.997 1.00 92.44 88 PRO A O 1
ATOM 714 N N . GLY A 1 89 ? 13.202 -12.703 -20.770 1.00 92.44 89 GLY A N 1
ATOM 715 C CA . GLY A 1 89 ? 12.622 -13.006 -19.457 1.00 92.44 89 GLY A CA 1
ATOM 716 C C . GLY A 1 89 ? 11.878 -11.843 -18.798 1.00 92.44 89 GLY A C 1
ATOM 717 O O . GLY A 1 89 ? 11.334 -12.045 -17.716 1.00 92.44 89 GLY A O 1
ATOM 718 N N . TYR A 1 90 ? 11.806 -10.682 -19.453 1.00 95.56 90 TYR A N 1
ATOM 719 C CA . TYR A 1 90 ? 11.008 -9.537 -19.017 1.00 95.56 90 TYR A CA 1
ATOM 720 C C . TYR A 1 90 ? 10.029 -9.111 -20.106 1.00 95.56 90 TYR A C 1
ATOM 722 O O . TYR A 1 90 ? 10.300 -9.273 -21.296 1.00 95.56 90 TYR A O 1
ATOM 730 N N . ASP A 1 91 ? 8.898 -8.543 -19.697 1.00 97.06 91 ASP A N 1
ATOM 731 C CA . ASP A 1 91 ? 7.873 -8.077 -20.634 1.00 97.06 91 ASP A CA 1
ATOM 732 C C . ASP A 1 91 ? 8.269 -6.760 -21.312 1.00 97.06 91 ASP A C 1
ATOM 734 O O . ASP A 1 91 ? 7.857 -6.494 -22.441 1.00 97.06 91 ASP A O 1
ATOM 738 N N . LYS A 1 92 ? 9.080 -5.934 -20.635 1.00 95.88 92 LYS A N 1
ATOM 739 C CA . LYS A 1 92 ? 9.602 -4.670 -21.173 1.00 95.88 92 LYS A CA 1
ATOM 740 C C . LYS A 1 92 ? 10.932 -4.245 -20.557 1.00 95.88 92 LYS A C 1
ATOM 742 O O . LYS A 1 92 ? 11.366 -4.767 -19.529 1.00 95.88 92 LYS A O 1
ATOM 747 N N . VAL A 1 93 ? 11.563 -3.253 -21.179 1.00 96.25 93 VAL A N 1
ATOM 748 C CA . VAL A 1 93 ? 12.751 -2.570 -20.659 1.00 96.25 93 VAL A CA 1
ATOM 749 C C . VAL A 1 93 ? 12.406 -1.103 -20.412 1.00 96.25 93 VAL A C 1
ATOM 751 O O . VAL A 1 93 ? 11.731 -0.467 -21.224 1.00 96.25 93 VAL A O 1
ATOM 754 N N . VAL A 1 94 ? 12.827 -0.570 -19.264 1.00 95.56 94 VAL A N 1
ATOM 755 C CA . VAL A 1 94 ? 12.510 0.804 -18.854 1.00 95.56 94 VAL A CA 1
ATOM 756 C C . VAL A 1 94 ? 13.741 1.566 -18.377 1.00 95.56 94 VAL A C 1
ATOM 758 O O . VAL A 1 94 ? 14.692 0.979 -17.858 1.00 95.56 94 VAL A O 1
ATOM 761 N N . ASN A 1 95 ? 13.671 2.893 -18.485 1.00 94.31 95 ASN A N 1
ATOM 762 C CA . ASN A 1 95 ? 14.564 3.817 -17.794 1.00 94.31 95 ASN A CA 1
ATOM 763 C C . ASN A 1 95 ? 13.831 4.485 -16.636 1.00 94.31 95 ASN A C 1
ATOM 765 O O . ASN A 1 95 ? 12.757 5.059 -16.822 1.00 94.31 95 ASN A O 1
ATOM 769 N N . ILE A 1 96 ? 14.422 4.442 -15.445 1.00 93.69 96 ILE A N 1
ATOM 770 C CA . ILE A 1 96 ? 13.881 5.104 -14.258 1.00 93.69 96 ILE A CA 1
ATOM 771 C C . ILE A 1 96 ? 14.389 6.540 -14.216 1.00 93.69 96 ILE A C 1
ATOM 773 O O . ILE A 1 96 ? 15.591 6.789 -14.260 1.00 93.69 96 ILE A O 1
ATOM 777 N N . THR A 1 97 ? 13.458 7.483 -14.100 1.00 90.56 97 THR A N 1
ATOM 778 C CA . THR A 1 97 ? 13.739 8.929 -14.088 1.00 90.56 97 THR A CA 1
ATOM 779 C C . THR A 1 97 ? 13.591 9.542 -12.699 1.00 90.56 97 THR A C 1
ATOM 781 O O . THR A 1 97 ? 14.323 10.463 -12.346 1.00 90.56 97 THR A O 1
ATOM 784 N N . ALA A 1 98 ? 12.671 9.017 -11.890 1.00 90.44 98 ALA A N 1
ATOM 785 C CA . ALA A 1 98 ? 12.501 9.372 -10.488 1.00 90.44 98 ALA A CA 1
ATOM 786 C C . ALA A 1 98 ? 11.787 8.238 -9.747 1.00 90.44 98 ALA A C 1
ATOM 788 O O . ALA A 1 98 ? 11.092 7.417 -10.349 1.00 90.44 98 ALA A O 1
ATOM 789 N N . TYR A 1 99 ? 11.925 8.205 -8.426 1.00 92.31 99 TYR A N 1
ATOM 790 C CA . TYR A 1 99 ? 11.250 7.229 -7.580 1.00 92.31 99 TYR A CA 1
ATOM 791 C C . TYR A 1 99 ? 10.959 7.812 -6.196 1.00 92.31 99 TYR A C 1
ATOM 793 O O . TYR A 1 99 ? 11.678 8.682 -5.703 1.00 92.31 99 TYR A O 1
ATOM 801 N N . GLN A 1 100 ? 9.914 7.299 -5.552 1.00 90.31 100 GLN A N 1
ATOM 802 C CA . GLN A 1 100 ? 9.541 7.634 -4.181 1.00 90.31 100 GLN A CA 1
ATOM 803 C C . GLN A 1 100 ? 9.190 6.350 -3.417 1.00 90.31 100 GLN A C 1
ATOM 805 O O . GLN A 1 100 ? 8.349 5.583 -3.895 1.00 90.31 100 GLN A O 1
ATOM 810 N N . PRO A 1 101 ? 9.815 6.079 -2.253 1.00 89.75 101 PRO A N 1
ATOM 811 C CA . PRO A 1 101 ? 9.474 4.911 -1.450 1.00 89.75 101 PRO A CA 1
ATOM 812 C C . PRO A 1 101 ? 8.048 5.025 -0.912 1.00 89.75 101 PRO A C 1
ATOM 814 O O . PRO A 1 101 ? 7.610 6.095 -0.488 1.00 89.75 101 PRO A O 1
ATOM 817 N N . VAL A 1 102 ? 7.345 3.898 -0.892 1.00 90.44 102 VAL A N 1
ATOM 818 C CA . VAL A 1 102 ? 6.015 3.768 -0.293 1.00 90.44 102 VAL A CA 1
ATOM 819 C C . VAL A 1 102 ? 6.158 2.984 1.002 1.00 90.44 102 VAL A C 1
ATOM 821 O O . VAL A 1 102 ? 6.871 1.982 1.045 1.00 90.44 102 VAL A O 1
ATOM 824 N N . ALA A 1 103 ? 5.494 3.432 2.070 1.00 87.88 103 ALA A N 1
ATOM 825 C CA . ALA A 1 103 ? 5.494 2.691 3.324 1.00 87.88 103 ALA A CA 1
ATOM 826 C C . ALA A 1 103 ? 4.874 1.306 3.101 1.00 87.88 103 ALA A C 1
ATOM 828 O O . ALA A 1 103 ? 3.817 1.190 2.477 1.00 87.88 103 ALA A O 1
ATOM 829 N N . VAL A 1 104 ? 5.532 0.263 3.611 1.00 88.94 104 VAL A N 1
ATOM 830 C CA . VAL A 1 104 ? 5.057 -1.117 3.494 1.00 88.94 104 VAL A CA 1
ATOM 831 C C . VAL A 1 104 ? 4.811 -1.708 4.871 1.00 88.94 104 VAL A C 1
ATOM 833 O O . VAL A 1 104 ? 5.646 -1.589 5.766 1.00 88.94 104 VAL A O 1
ATOM 836 N N . SER A 1 105 ? 3.680 -2.383 5.024 1.00 89.25 105 SER A N 1
ATOM 837 C CA . SER A 1 105 ? 3.387 -3.234 6.174 1.00 89.25 105 SER A CA 1
ATOM 838 C C . SER A 1 105 ? 2.815 -4.577 5.719 1.00 89.25 105 SER A C 1
ATOM 840 O O . SER A 1 105 ? 2.597 -4.814 4.527 1.00 89.25 105 SER A O 1
ATOM 842 N N . LYS A 1 106 ? 2.611 -5.488 6.668 1.00 90.56 106 LYS A N 1
ATOM 843 C CA . LYS A 1 106 ? 1.884 -6.741 6.451 1.00 90.56 106 LYS A CA 1
ATOM 844 C C . LYS A 1 106 ? 0.528 -6.627 7.127 1.00 90.56 106 LYS A C 1
ATOM 846 O O . LYS A 1 106 ? 0.426 -6.015 8.190 1.00 90.56 106 LYS A O 1
ATOM 851 N N . LEU A 1 107 ? -0.493 -7.205 6.507 1.00 93.62 107 LEU A N 1
ATOM 852 C CA . LEU A 1 107 ? -1.794 -7.340 7.138 1.00 93.62 107 LEU A CA 1
ATOM 853 C C . LEU A 1 107 ? -1.677 -8.367 8.263 1.00 93.62 107 LEU A C 1
ATOM 855 O O . LEU A 1 107 ? -1.220 -9.488 8.043 1.00 93.62 107 LEU A O 1
ATOM 859 N N . GLU A 1 108 ? -2.094 -7.981 9.461 1.00 90.88 108 GLU A N 1
ATOM 860 C CA . GLU A 1 108 ? -2.031 -8.828 10.648 1.00 90.88 108 GLU A CA 1
ATOM 861 C C . GLU A 1 108 ? -3.442 -9.126 11.154 1.00 90.88 108 GLU A C 1
ATOM 863 O O . GLU A 1 108 ? -4.319 -8.257 11.146 1.00 90.88 108 GLU A O 1
ATOM 868 N N . ASN A 1 109 ? -3.648 -10.359 11.618 1.00 91.56 109 ASN A N 1
ATOM 869 C CA . ASN A 1 109 ? -4.806 -10.685 12.437 1.00 91.56 109 ASN A CA 1
ATOM 870 C C . ASN A 1 109 ? -4.597 -10.090 13.833 1.00 91.56 109 ASN A C 1
ATOM 872 O O . ASN A 1 109 ? -3.535 -10.277 14.430 1.00 91.56 109 ASN A O 1
ATOM 876 N N . VAL A 1 110 ? -5.619 -9.431 14.369 1.00 90.06 110 VAL A N 1
ATOM 877 C CA . VAL A 1 110 ? -5.603 -8.903 15.736 1.00 90.06 110 VAL A CA 1
ATOM 878 C C . VAL A 1 110 ? -6.751 -9.471 16.557 1.00 90.06 110 VAL A C 1
ATOM 880 O O . VAL A 1 110 ? -7.816 -9.799 16.034 1.00 90.06 110 VAL A O 1
ATOM 883 N N . THR A 1 111 ? -6.512 -9.601 17.853 1.00 88.00 111 THR A N 1
ATOM 884 C CA . THR A 1 111 ? -7.478 -10.013 18.873 1.00 88.00 111 THR A CA 1
ATOM 885 C C . THR A 1 111 ? -7.514 -8.963 19.981 1.00 88.00 111 THR A C 1
ATOM 887 O O . THR A 1 111 ? -6.748 -7.998 19.959 1.00 88.00 111 THR A O 1
ATOM 890 N N . ASP A 1 112 ? -8.376 -9.146 20.982 1.00 85.62 112 ASP A N 1
ATOM 891 C CA . ASP A 1 112 ? -8.526 -8.198 22.095 1.00 85.62 112 ASP A CA 1
ATOM 892 C C . ASP A 1 112 ? -7.208 -7.897 22.832 1.00 85.62 112 ASP A C 1
ATOM 894 O O . ASP A 1 112 ? -7.007 -6.783 23.315 1.00 85.62 112 ASP A O 1
ATOM 898 N N . GLU A 1 113 ? -6.261 -8.838 22.859 1.00 86.56 113 GLU A N 1
ATOM 899 C CA . GLU A 1 113 ? -4.945 -8.640 23.479 1.00 86.56 113 GLU A CA 1
ATOM 900 C C . GLU A 1 113 ? -4.140 -7.515 22.804 1.00 86.56 113 GLU A C 1
ATOM 902 O O . GLU A 1 113 ? -3.421 -6.773 23.480 1.00 86.56 113 GLU A O 1
ATOM 907 N N . ASN A 1 114 ? -4.310 -7.320 21.490 1.00 89.88 114 ASN A N 1
ATOM 908 C CA . ASN A 1 114 ? -3.645 -6.263 20.720 1.00 89.88 114 ASN A CA 1
ATOM 909 C C . ASN A 1 114 ? -4.167 -4.851 21.045 1.00 89.88 114 ASN A C 1
ATOM 911 O O . ASN A 1 114 ? -3.560 -3.864 20.622 1.00 89.88 114 ASN A O 1
ATOM 915 N N . PHE A 1 115 ? -5.258 -4.741 21.807 1.00 86.69 115 PHE A N 1
ATOM 916 C CA . PHE A 1 115 ? -5.878 -3.485 22.243 1.00 86.69 115 PHE A CA 1
ATOM 917 C C . PHE A 1 115 ? -5.575 -3.151 23.706 1.00 86.69 115 PHE A C 1
ATOM 919 O O . PHE A 1 115 ? -6.286 -2.367 24.336 1.00 86.69 115 PHE A O 1
ATOM 926 N N . THR A 1 116 ? -4.537 -3.755 24.283 1.00 83.19 116 THR A N 1
ATOM 927 C CA . THR A 1 116 ? -4.164 -3.519 25.678 1.00 83.19 116 THR A CA 1
ATOM 928 C C . THR A 1 116 ? -2.734 -3.007 25.808 1.00 83.19 116 THR A C 1
ATOM 930 O O . THR A 1 116 ? -1.887 -3.173 24.929 1.00 83.19 116 THR A O 1
ATOM 933 N N . GLY A 1 117 ? -2.458 -2.338 26.929 1.00 81.69 117 GLY A N 1
ATOM 934 C CA . GLY A 1 117 ? -1.119 -1.868 27.273 1.00 81.69 117 GLY A CA 1
ATOM 935 C C . GLY A 1 117 ? -0.633 -0.670 26.457 1.00 81.69 117 GLY A C 1
ATOM 936 O O . GLY A 1 117 ? -1.385 -0.004 25.742 1.00 81.69 117 GLY A O 1
ATOM 937 N N . ASP A 1 118 ? 0.659 -0.369 26.602 1.00 78.38 118 ASP A N 1
ATOM 938 C CA . ASP A 1 118 ? 1.191 0.931 26.197 1.00 78.38 118 ASP A CA 1
ATOM 939 C C . ASP A 1 118 ? 1.354 1.155 24.699 1.00 78.38 118 ASP A C 1
ATOM 941 O O . ASP A 1 118 ? 1.523 2.298 24.277 1.00 78.38 118 ASP A O 1
ATOM 945 N N . LYS A 1 119 ? 1.285 0.079 23.920 1.00 77.62 119 LYS A N 1
ATOM 946 C CA . LYS A 1 119 ? 1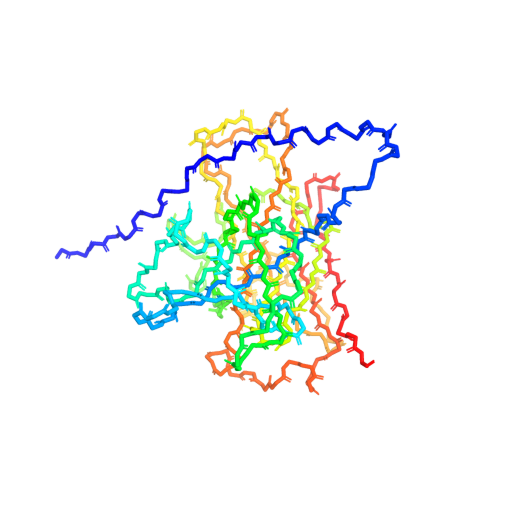.415 0.077 22.458 1.00 77.62 119 LYS A CA 1
ATOM 947 C C . LYS A 1 119 ? 0.202 -0.543 21.765 1.00 77.62 119 LYS A C 1
ATOM 949 O O . LYS A 1 119 ? 0.292 -0.880 20.586 1.00 77.62 119 LYS A O 1
ATOM 954 N N . GLY A 1 120 ? -0.878 -0.766 22.511 1.00 85.81 120 GLY A N 1
ATOM 955 C CA . GLY A 1 120 ? -2.086 -1.351 21.956 1.00 85.81 120 GLY A CA 1
ATOM 956 C C . GLY A 1 120 ? -2.792 -0.391 20.993 1.00 85.81 120 GLY A C 1
ATOM 957 O O . GLY A 1 120 ? -2.618 0.831 21.055 1.00 85.81 120 GLY A O 1
ATOM 958 N N . LEU A 1 121 ? -3.595 -0.961 20.095 1.00 88.25 121 LEU A N 1
ATOM 959 C CA . LEU A 1 121 ? -4.292 -0.233 19.029 1.00 88.25 121 LEU A CA 1
ATOM 960 C C . LEU A 1 121 ? -5.318 0.788 19.537 1.00 88.25 121 LEU A C 1
ATOM 962 O O . LEU A 1 121 ? -5.606 1.754 18.844 1.00 88.25 121 LEU A O 1
ATOM 966 N N . GLN A 1 122 ? -5.810 0.655 20.768 1.00 85.75 122 GLN A N 1
ATOM 967 C CA . GLN A 1 122 ? -6.714 1.624 21.395 1.00 85.75 122 GLN A CA 1
ATOM 968 C C . GLN A 1 122 ? -6.092 3.019 21.573 1.00 85.75 122 GLN A C 1
ATOM 970 O O . GLN A 1 122 ? -6.817 3.984 21.795 1.00 85.75 122 GLN A O 1
ATOM 975 N N . LYS A 1 123 ? -4.758 3.136 21.494 1.00 87.50 123 LYS A N 1
ATOM 976 C CA . LYS A 1 123 ? -4.054 4.427 21.515 1.00 87.50 123 LYS A CA 1
ATOM 977 C C . LYS A 1 123 ? -3.954 5.092 20.135 1.00 87.50 123 LYS A C 1
ATOM 979 O O . LYS A 1 123 ? -3.584 6.256 20.060 1.00 87.50 123 LYS A O 1
ATOM 984 N N . TYR A 1 124 ? -4.290 4.381 19.058 1.00 90.38 124 TYR A N 1
ATOM 985 C CA . TYR A 1 124 ? -4.223 4.876 17.681 1.00 90.38 124 TYR A CA 1
ATOM 986 C C . TYR A 1 124 ? -5.526 5.613 17.358 1.00 90.38 124 TYR A C 1
ATOM 988 O O . TYR A 1 124 ? -6.386 5.121 16.626 1.00 90.38 124 TYR A O 1
ATOM 996 N N . THR A 1 125 ? -5.704 6.770 17.992 1.00 88.69 125 THR A N 1
ATOM 997 C CA . THR A 1 125 ? -6.944 7.556 17.931 1.00 88.69 125 THR A CA 1
ATOM 998 C C . THR A 1 125 ? -6.898 8.679 16.903 1.00 88.69 125 THR A C 1
ATOM 1000 O O . THR A 1 125 ? -7.890 9.392 16.747 1.00 88.69 125 THR A O 1
ATOM 1003 N N . ALA A 1 126 ? -5.763 8.884 16.231 1.00 90.44 126 ALA A N 1
ATOM 1004 C CA . ALA A 1 126 ? -5.659 9.918 15.217 1.00 90.44 126 ALA A CA 1
ATOM 1005 C C . ALA A 1 126 ? -6.541 9.560 14.015 1.00 90.44 126 ALA A C 1
ATOM 1007 O O . ALA A 1 126 ? -6.720 8.394 13.657 1.00 90.44 126 ALA A O 1
ATOM 1008 N N . LYS A 1 127 ? -7.123 10.589 13.404 1.00 93.00 127 LYS A N 1
ATOM 1009 C CA . LYS A 1 127 ? -8.020 10.432 12.261 1.00 93.00 127 LYS A CA 1
ATOM 1010 C C . LYS A 1 127 ? -7.226 10.302 10.965 1.00 93.00 127 LYS A C 1
ATOM 1012 O O . LYS A 1 127 ? -6.083 10.747 10.888 1.00 93.00 127 LYS A O 1
ATOM 1017 N N . LEU A 1 128 ? -7.830 9.701 9.953 1.00 94.25 128 LEU A N 1
ATOM 1018 C CA . LEU A 1 128 ? -7.315 9.626 8.586 1.00 94.25 128 LEU A CA 1
ATOM 1019 C C . LEU A 1 128 ? -8.504 9.578 7.627 1.00 94.25 128 LEU A C 1
ATOM 1021 O O . LEU A 1 128 ? -9.588 9.184 8.034 1.00 94.25 128 LEU A O 1
ATOM 1025 N N . ASP A 1 129 ? -8.324 9.918 6.361 1.00 95.19 129 ASP A N 1
ATOM 1026 C CA . ASP A 1 129 ? -9.280 9.566 5.309 1.00 95.19 129 ASP A CA 1
ATOM 1027 C C . ASP A 1 129 ? -8.581 8.746 4.237 1.00 95.19 129 ASP A C 1
ATOM 1029 O O . ASP A 1 129 ? -7.475 9.076 3.818 1.00 95.19 129 ASP A O 1
ATOM 1033 N N . ILE A 1 130 ? -9.241 7.690 3.772 1.00 95.94 130 ILE A N 1
ATOM 1034 C CA . ILE A 1 130 ? -8.797 6.931 2.602 1.00 95.94 130 ILE A CA 1
ATOM 1035 C C . ILE A 1 130 ? -9.464 7.568 1.384 1.00 95.94 130 ILE A C 1
ATOM 1037 O O . ILE A 1 130 ? -10.685 7.490 1.237 1.00 95.94 130 ILE A O 1
ATOM 1041 N N . SER A 1 131 ? -8.674 8.234 0.544 1.00 92.62 131 SER A N 1
ATOM 1042 C CA . SER A 1 131 ? -9.163 8.886 -0.676 1.00 92.62 131 SER A CA 1
ATOM 1043 C C . SER A 1 131 ? -9.326 7.881 -1.810 1.00 92.62 131 SER A C 1
ATOM 1045 O O . SER A 1 131 ? -10.347 7.875 -2.493 1.00 92.62 131 SER A O 1
ATOM 1047 N N . GLU A 1 132 ? -8.334 7.010 -1.981 1.00 93.19 132 GLU A N 1
ATOM 1048 C CA . GLU A 1 132 ? -8.282 6.000 -3.032 1.00 93.19 132 GLU A CA 1
ATOM 1049 C C . GLU A 1 132 ? -7.574 4.749 -2.513 1.00 93.19 132 GLU A C 1
ATOM 1051 O O . GLU A 1 132 ? -6.665 4.827 -1.685 1.00 93.19 132 GLU A O 1
ATOM 1056 N N . ALA A 1 133 ? -7.955 3.584 -3.025 1.00 93.50 133 ALA A N 1
ATOM 1057 C CA . ALA A 1 133 ? -7.203 2.359 -2.818 1.00 93.50 133 ALA A CA 1
ATOM 1058 C C . ALA A 1 133 ? -7.352 1.440 -4.026 1.00 93.50 133 ALA A C 1
ATOM 1060 O O . ALA A 1 133 ? -8.360 1.489 -4.732 1.00 93.50 133 ALA A O 1
ATOM 1061 N N . PHE A 1 134 ? -6.365 0.581 -4.236 1.00 91.69 134 PHE A N 1
ATOM 1062 C CA . PHE A 1 134 ? -6.408 -0.456 -5.258 1.00 91.69 134 PHE A CA 1
ATOM 1063 C C . PHE A 1 134 ? -5.715 -1.727 -4.761 1.00 91.69 134 PHE A C 1
ATOM 1065 O O . PHE A 1 134 ? -4.895 -1.695 -3.837 1.00 91.69 134 PHE A O 1
ATOM 1072 N N . PHE A 1 135 ? -6.070 -2.854 -5.376 1.00 90.81 135 PHE A N 1
ATOM 1073 C CA . PHE A 1 135 ? -5.493 -4.159 -5.084 1.00 90.81 135 PHE A CA 1
ATOM 1074 C C . PHE A 1 135 ? -4.573 -4.593 -6.226 1.00 90.81 135 PHE A C 1
ATOM 1076 O O . PHE A 1 135 ? -4.931 -4.484 -7.395 1.00 90.81 135 PHE A O 1
ATOM 1083 N N . SER A 1 136 ? -3.390 -5.077 -5.865 1.00 90.38 136 SER A N 1
ATOM 1084 C CA . SER A 1 136 ? -2.384 -5.642 -6.761 1.00 90.38 136 SER A CA 1
ATOM 1085 C C . SER A 1 136 ? -2.485 -7.168 -6.721 1.00 90.38 136 SER A C 1
ATOM 1087 O O . SER A 1 136 ? -1.930 -7.776 -5.797 1.00 90.38 136 SER A O 1
ATOM 1089 N N . PRO A 1 137 ? -3.184 -7.815 -7.673 1.00 83.25 137 PRO A N 1
ATOM 1090 C CA . PRO A 1 137 ? -3.363 -9.267 -7.666 1.00 83.25 137 PRO A CA 1
ATOM 1091 C C . PRO A 1 137 ? -2.051 -10.027 -7.878 1.00 83.25 137 PRO A C 1
ATOM 1093 O O . PRO A 1 137 ? -1.887 -11.132 -7.369 1.00 83.25 137 PRO A O 1
ATOM 1096 N N . ALA A 1 138 ? -1.076 -9.440 -8.578 1.00 86.06 138 ALA A N 1
ATOM 1097 C CA . ALA A 1 138 ? 0.203 -10.097 -8.830 1.00 86.06 138 ALA A CA 1
ATOM 1098 C C . ALA A 1 138 ? 1.044 -10.292 -7.559 1.00 86.06 138 ALA A C 1
ATOM 1100 O O . ALA A 1 138 ? 1.860 -11.213 -7.482 1.00 86.06 138 ALA A O 1
ATOM 1101 N N . ARG A 1 139 ? 0.885 -9.404 -6.569 1.00 87.00 139 ARG A N 1
ATOM 1102 C CA . ARG A 1 139 ? 1.756 -9.326 -5.384 1.00 87.00 139 ARG A CA 1
ATOM 1103 C C . ARG A 1 139 ? 0.997 -9.310 -4.056 1.00 87.00 139 ARG A C 1
ATOM 1105 O O . ARG A 1 139 ? 1.633 -9.255 -3.002 1.00 87.00 139 ARG A O 1
ATOM 1112 N N . ASN A 1 140 ? -0.332 -9.379 -4.112 1.00 90.31 140 ASN A N 1
ATOM 1113 C CA . ASN A 1 140 ? -1.255 -9.309 -2.985 1.00 90.31 140 ASN A CA 1
ATOM 1114 C C . ASN A 1 140 ? -1.025 -8.079 -2.098 1.00 90.31 140 ASN A C 1
ATOM 1116 O O . ASN A 1 140 ? -0.947 -8.190 -0.877 1.00 90.31 140 ASN A O 1
ATOM 1120 N N . TYR A 1 141 ? -0.903 -6.895 -2.698 1.00 92.38 141 TYR A N 1
ATOM 1121 C CA . TYR A 1 141 ? -0.884 -5.638 -1.945 1.00 92.38 141 TYR A CA 1
ATOM 1122 C C . TYR A 1 141 ? -2.230 -4.929 -2.045 1.00 92.38 141 TYR A C 1
ATOM 1124 O O . TYR A 1 141 ? -2.782 -4.814 -3.134 1.00 92.38 141 TYR A O 1
ATOM 1132 N N . ILE A 1 142 ? -2.710 -4.374 -0.934 1.00 94.31 142 ILE A N 1
ATOM 1133 C CA . ILE A 1 142 ? -3.610 -3.217 -0.984 1.00 94.31 142 ILE A CA 1
ATOM 1134 C C . ILE A 1 142 ? -2.735 -1.980 -0.871 1.00 94.31 142 ILE A C 1
ATOM 1136 O O . ILE A 1 142 ? -2.006 -1.839 0.112 1.00 94.31 142 ILE A O 1
ATOM 1140 N N . THR A 1 143 ? -2.822 -1.071 -1.830 1.00 94.50 143 THR A N 1
ATOM 1141 C CA . THR A 1 143 ? -2.202 0.250 -1.720 1.00 94.50 143 THR A CA 1
ATOM 1142 C C . THR A 1 143 ? -3.292 1.288 -1.500 1.00 94.50 143 THR A C 1
ATOM 1144 O O . THR A 1 143 ? -4.264 1.331 -2.247 1.00 94.50 143 THR A O 1
ATOM 1147 N N . MET A 1 144 ? -3.132 2.114 -0.467 1.00 95.25 144 MET A N 1
ATOM 1148 C CA . MET A 1 144 ? -4.060 3.180 -0.094 1.00 95.25 144 MET A CA 1
ATOM 1149 C C . MET A 1 144 ? -3.381 4.540 -0.247 1.00 95.25 144 MET A C 1
ATOM 1151 O O . MET A 1 144 ? -2.272 4.733 0.260 1.00 95.25 144 MET A O 1
ATOM 1155 N N . SER A 1 145 ? -4.064 5.476 -0.901 1.00 94.38 145 SER A N 1
ATOM 1156 C CA . SER A 1 145 ? -3.829 6.912 -0.766 1.00 94.38 145 SER A CA 1
ATOM 1157 C C . SER A 1 145 ? -4.648 7.425 0.413 1.00 94.38 145 SER A C 1
ATOM 1159 O O . SER A 1 145 ? -5.833 7.106 0.552 1.00 94.38 145 SER A O 1
ATOM 1161 N N . MET A 1 146 ? -3.998 8.170 1.299 1.00 94.38 146 MET A N 1
ATOM 1162 C CA . MET A 1 146 ? -4.594 8.622 2.547 1.00 94.38 146 MET A CA 1
ATOM 1163 C C . MET A 1 146 ? -4.323 10.101 2.771 1.00 94.38 146 MET A C 1
ATOM 1165 O O . MET A 1 146 ? -3.233 10.587 2.471 1.00 94.38 146 MET A O 1
ATOM 1169 N N . LEU A 1 147 ? -5.290 10.786 3.366 1.00 92.12 147 LEU A N 1
ATOM 1170 C CA . LEU A 1 147 ? -5.122 12.102 3.964 1.00 92.12 147 LEU A CA 1
ATOM 1171 C C . LEU A 1 147 ? -4.999 11.934 5.477 1.00 92.12 147 LEU A C 1
ATOM 1173 O O . LEU A 1 147 ? -5.850 11.302 6.104 1.00 92.12 147 LEU A O 1
ATOM 1177 N N . ILE A 1 148 ? -3.938 12.487 6.056 1.00 90.56 148 ILE A N 1
ATOM 1178 C CA . ILE A 1 148 ? -3.695 12.465 7.501 1.00 90.56 148 ILE A CA 1
ATOM 1179 C C . ILE A 1 148 ? -3.485 13.888 8.032 1.00 90.56 148 ILE A C 1
ATOM 1181 O O . ILE A 1 148 ? -2.964 14.723 7.284 1.00 90.56 148 ILE A O 1
ATOM 1185 N N . PRO A 1 149 ? -3.854 14.173 9.296 1.00 86.00 149 PRO A N 1
ATOM 1186 C CA . PRO A 1 149 ? -3.444 15.400 9.969 1.00 86.00 149 PRO A CA 1
ATOM 1187 C C . PRO A 1 149 ? -1.922 15.483 10.001 1.00 86.00 149 PRO A C 1
ATOM 1189 O O . PRO A 1 149 ? -1.260 14.470 10.235 1.00 86.00 149 PRO A O 1
ATOM 1192 N N . PHE A 1 150 ? -1.385 16.670 9.746 1.00 84.62 150 PHE A N 1
ATOM 1193 C CA . PHE A 1 150 ? 0.052 16.896 9.689 1.00 84.62 150 PHE A CA 1
ATOM 1194 C C . PHE A 1 150 ? 0.400 18.345 10.023 1.00 84.62 150 PHE A C 1
ATOM 1196 O O . PHE A 1 150 ? -0.176 19.275 9.447 1.00 84.62 150 PHE A O 1
ATOM 1203 N N . SER A 1 151 ? 1.375 18.534 10.909 1.00 83.31 151 SER A N 1
ATOM 1204 C CA . SER A 1 151 ? 1.905 19.854 11.276 1.00 83.31 151 SER A CA 1
ATOM 1205 C C . SER A 1 151 ? 3.424 19.898 11.312 1.00 83.31 151 SER A C 1
ATOM 1207 O O . SER A 1 151 ? 4.005 20.929 10.966 1.00 83.31 151 SER A O 1
ATOM 1209 N N . ASP A 1 152 ? 4.073 18.808 11.718 1.00 78.75 152 ASP A N 1
ATOM 1210 C CA . ASP A 1 152 ? 5.521 18.751 11.885 1.00 78.75 152 ASP A CA 1
ATOM 1211 C C . ASP A 1 152 ? 6.149 17.603 11.087 1.00 78.75 152 ASP A C 1
ATOM 1213 O O . ASP A 1 152 ? 5.905 16.421 11.319 1.00 78.75 152 ASP A O 1
ATOM 1217 N N . ALA A 1 153 ? 7.075 17.959 10.194 1.00 73.50 153 ALA A N 1
ATOM 1218 C CA . ALA A 1 153 ? 7.871 17.009 9.424 1.00 73.50 153 ALA A CA 1
ATOM 1219 C C . ALA A 1 153 ? 8.764 16.092 10.277 1.00 73.50 153 ALA A C 1
ATOM 1221 O O . ALA A 1 153 ? 9.268 15.090 9.763 1.00 73.50 153 ALA A O 1
ATOM 1222 N N . SER A 1 154 ? 8.993 16.425 11.548 1.00 78.50 154 SER A N 1
ATOM 1223 C CA . SER A 1 154 ? 9.750 15.594 12.483 1.00 78.50 154 SER A CA 1
ATOM 1224 C C . SER A 1 154 ? 8.899 14.521 13.176 1.00 78.50 154 SER A C 1
ATOM 1226 O O . SER A 1 154 ? 9.449 13.518 13.654 1.00 78.50 154 SER A O 1
ATOM 1228 N N . ALA A 1 155 ? 7.573 14.684 13.187 1.00 82.12 155 ALA A N 1
ATOM 1229 C CA . ALA A 1 155 ? 6.664 13.758 13.836 1.00 82.12 155 ALA A CA 1
ATOM 1230 C C . ALA A 1 155 ? 6.488 12.470 13.018 1.00 82.12 155 ALA A C 1
ATOM 1232 O O . ALA A 1 155 ? 6.458 12.455 11.785 1.00 82.12 155 ALA A O 1
ATOM 1233 N N . LYS A 1 156 ? 6.406 11.340 13.726 1.00 85.56 156 LYS A N 1
ATOM 1234 C CA . LYS A 1 156 ? 6.301 10.016 13.108 1.00 85.56 156 LYS A CA 1
ATOM 1235 C C . LYS A 1 156 ? 4.883 9.490 13.209 1.00 85.56 156 LYS A C 1
ATOM 1237 O O . LYS A 1 156 ? 4.488 8.971 14.247 1.00 85.56 156 LYS A O 1
ATOM 1242 N N . HIS A 1 157 ? 4.190 9.532 12.083 1.00 90.31 157 HIS A N 1
ATOM 1243 C CA . HIS A 1 157 ? 2.888 8.905 11.930 1.00 90.31 157 HIS A CA 1
ATOM 1244 C C . HIS A 1 157 ? 3.044 7.403 11.704 1.00 90.31 157 HIS A C 1
ATOM 1246 O O . HIS A 1 157 ? 3.887 6.957 10.920 1.00 90.31 157 HIS A O 1
ATOM 1252 N N . THR A 1 158 ? 2.209 6.616 12.372 1.00 90.81 158 THR A N 1
ATOM 1253 C CA . THR A 1 158 ? 2.104 5.173 12.157 1.00 90.81 158 THR A CA 1
ATOM 1254 C C . THR A 1 158 ? 0.676 4.834 11.774 1.00 90.81 158 THR A C 1
ATOM 1256 O O . THR A 1 158 ? -0.250 5.082 12.540 1.00 90.81 158 THR A O 1
ATOM 1259 N N . VAL A 1 159 ? 0.501 4.216 10.607 1.00 93.31 159 VAL A N 1
ATOM 1260 C CA . VAL A 1 159 ? -0.788 3.670 10.173 1.00 93.31 159 VAL A CA 1
ATOM 1261 C C . VAL A 1 159 ? -0.695 2.152 10.130 1.00 93.31 159 VAL A C 1
ATOM 1263 O O . VAL A 1 159 ? 0.259 1.590 9.589 1.00 93.31 159 VAL A O 1
ATOM 1266 N N . LYS A 1 160 ? -1.690 1.482 10.706 1.00 92.75 160 LYS A N 1
ATOM 1267 C CA . LYS A 1 160 ? -1.844 0.029 10.668 1.00 92.75 160 LYS A CA 1
ATOM 1268 C C . LYS A 1 160 ? -3.160 -0.324 10.004 1.00 92.75 160 LYS A C 1
ATOM 1270 O O . LYS A 1 160 ? -4.187 0.239 10.357 1.00 92.75 160 LYS A O 1
ATOM 1275 N N . LEU A 1 161 ? -3.114 -1.286 9.091 1.00 95.25 161 LEU A N 1
ATOM 1276 C CA . LEU A 1 161 ? -4.292 -1.956 8.560 1.00 95.25 161 LEU A CA 1
ATOM 1277 C C . LEU A 1 161 ? -4.308 -3.363 9.143 1.00 95.25 161 LEU A C 1
ATOM 1279 O O . LEU A 1 161 ? -3.301 -4.068 9.052 1.00 95.25 161 LEU A O 1
ATOM 1283 N N . VAL A 1 162 ? -5.413 -3.751 9.764 1.00 93.44 162 VAL A N 1
ATOM 1284 C CA . VAL A 1 162 ? -5.525 -5.025 10.479 1.00 93.44 162 VAL A CA 1
ATOM 1285 C C . VAL A 1 162 ? -6.813 -5.742 10.119 1.00 93.44 162 VAL A C 1
ATOM 1287 O O . VAL A 1 162 ? -7.805 -5.121 9.733 1.00 93.44 162 VAL A O 1
ATOM 1290 N N . ARG A 1 163 ? -6.799 -7.065 10.266 1.00 92.62 163 ARG A N 1
ATOM 1291 C CA . ARG A 1 163 ? -8.003 -7.888 10.257 1.00 92.62 163 ARG A CA 1
ATOM 1292 C C . ARG A 1 163 ? -8.358 -8.228 11.697 1.00 92.62 163 ARG A C 1
ATOM 1294 O O . ARG A 1 163 ? -7.637 -8.970 12.361 1.00 92.62 163 ARG A O 1
ATOM 1301 N N . ASN A 1 164 ? -9.467 -7.692 12.181 1.00 90.06 164 ASN A N 1
ATOM 1302 C CA . ASN A 1 164 ? -9.917 -7.959 13.536 1.00 90.06 164 ASN A CA 1
ATOM 1303 C C . ASN A 1 164 ? -10.656 -9.300 13.601 1.00 90.06 164 ASN A C 1
ATOM 1305 O O . ASN A 1 164 ? -11.619 -9.528 12.870 1.00 90.06 164 ASN A O 1
ATOM 1309 N N . LEU A 1 165 ? -10.166 -10.207 14.445 1.00 86.56 165 LEU A N 1
ATOM 1310 C CA . LEU A 1 165 ? -10.805 -11.492 14.741 1.00 86.56 165 LEU A CA 1
ATOM 1311 C C . LEU A 1 165 ? -11.571 -11.468 16.069 1.00 86.56 165 LEU A C 1
ATOM 1313 O O . LEU A 1 165 ? -12.251 -12.440 16.394 1.00 86.56 165 LEU A O 1
ATOM 1317 N N . GLY A 1 166 ? -11.402 -10.404 16.857 1.00 69.50 166 GLY A N 1
ATOM 1318 C CA . GLY A 1 166 ? -12.059 -10.211 18.142 1.00 69.50 166 GLY A CA 1
ATOM 1319 C C . GLY A 1 166 ? -13.381 -9.455 18.027 1.00 69.50 166 GLY A C 1
ATOM 1320 O O . GLY A 1 166 ? -13.802 -9.024 16.957 1.00 69.50 166 GLY A O 1
ATOM 1321 N N . GLU A 1 167 ? -14.029 -9.261 19.172 1.00 63.44 167 GLU A N 1
ATOM 1322 C CA . GLU A 1 167 ? -15.279 -8.505 19.300 1.00 63.44 167 GLU A CA 1
ATOM 1323 C C . GLU A 1 167 ? -15.048 -7.070 19.814 1.00 63.44 167 GLU A C 1
ATOM 1325 O O . GLU A 1 167 ? -15.906 -6.503 20.500 1.00 63.44 167 GLU A O 1
ATOM 1330 N N . ASN A 1 168 ? -13.884 -6.480 19.534 1.00 63.31 168 ASN A N 1
ATOM 1331 C CA . ASN A 1 168 ? -13.516 -5.180 20.091 1.00 63.31 168 ASN A CA 1
ATOM 1332 C C . ASN A 1 168 ? -14.487 -4.057 19.665 1.00 63.31 168 ASN A C 1
ATOM 1334 O O . ASN A 1 168 ? -14.954 -4.012 18.529 1.00 63.31 168 ASN A O 1
ATOM 1338 N N . SER A 1 169 ? -14.795 -3.137 20.583 1.00 61.53 169 SER A N 1
ATOM 1339 C CA . SER A 1 169 ? -15.960 -2.246 20.516 1.00 61.53 169 SER A CA 1
ATOM 1340 C C . SER A 1 169 ? -15.844 -1.047 19.572 1.00 61.53 169 SER A C 1
ATOM 1342 O O . SER A 1 169 ? -16.872 -0.450 19.277 1.00 61.53 169 SER A O 1
ATOM 1344 N N . ILE A 1 170 ? -14.645 -0.659 19.113 1.00 75.62 170 ILE A N 1
ATOM 1345 C CA . ILE A 1 170 ? -14.457 0.624 18.395 1.00 75.62 170 ILE A CA 1
ATOM 1346 C C . ILE A 1 170 ? -15.234 0.655 17.075 1.00 75.62 170 ILE A C 1
ATOM 1348 O O . ILE A 1 170 ? -15.918 1.632 16.789 1.00 75.62 170 ILE A O 1
ATOM 1352 N N . PHE A 1 171 ? -15.142 -0.415 16.286 1.00 85.88 171 PHE A N 1
ATOM 1353 C CA . PHE A 1 171 ? -15.792 -0.486 14.979 1.00 85.88 171 PHE A CA 1
ATOM 1354 C C . PHE A 1 171 ? -16.894 -1.549 14.892 1.00 85.88 171 PHE A C 1
ATOM 1356 O O . PHE A 1 171 ? -17.525 -1.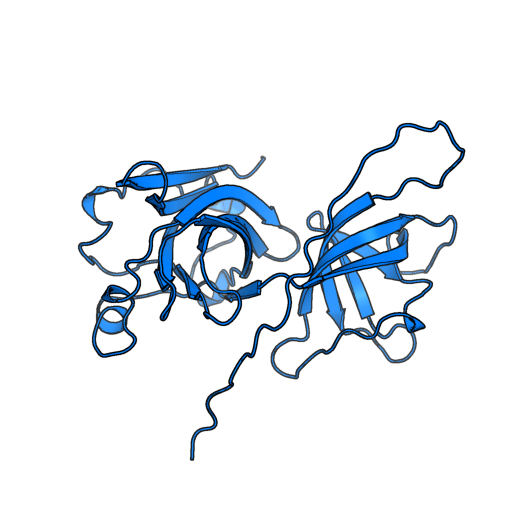680 13.845 1.00 85.88 171 PHE A O 1
ATOM 1363 N N . LYS A 1 172 ? -17.168 -2.284 15.983 1.00 81.62 172 LYS A N 1
ATOM 1364 C CA . LYS A 1 172 ? -18.095 -3.432 16.016 1.00 81.62 172 LYS A CA 1
ATOM 1365 C C . LYS A 1 172 ? -19.462 -3.133 15.400 1.00 81.62 172 LYS A C 1
ATOM 1367 O O . LYS A 1 172 ? -19.996 -3.954 14.664 1.00 81.62 172 LYS A O 1
ATOM 1372 N N . GLU A 1 173 ? -20.010 -1.953 15.681 1.00 85.94 173 GLU A N 1
ATOM 1373 C CA . GLU A 1 173 ? -21.343 -1.537 15.221 1.00 85.94 173 GLU A CA 1
ATOM 1374 C C . GLU A 1 173 ? -21.421 -1.271 13.707 1.00 85.94 173 GLU A C 1
ATOM 1376 O O . GLU A 1 173 ? -22.514 -1.123 13.162 1.00 85.94 173 GLU A O 1
ATOM 1381 N N . HIS A 1 174 ? -20.279 -1.235 13.017 1.00 87.19 174 HIS A N 1
ATOM 1382 C CA . HIS A 1 174 ? -20.180 -0.933 11.590 1.00 87.19 174 HIS A CA 1
ATOM 1383 C C . HIS A 1 174 ? -19.892 -2.158 10.713 1.00 87.19 174 HIS A C 1
ATOM 1385 O O . HIS A 1 174 ? -19.812 -2.022 9.492 1.00 87.19 174 HIS A O 1
ATOM 1391 N N . TYR A 1 175 ? -19.742 -3.343 11.309 1.00 86.06 175 TYR A N 1
ATOM 1392 C CA . TYR A 1 175 ? -19.574 -4.586 10.563 1.00 86.06 175 TYR A CA 1
ATOM 1393 C C . TYR A 1 175 ? -20.907 -5.103 10.025 1.00 86.06 175 TYR A C 1
ATOM 1395 O O . TYR A 1 175 ? -21.906 -5.173 10.743 1.00 86.06 175 TYR A O 1
ATOM 1403 N N . TYR A 1 176 ? -20.888 -5.564 8.775 1.00 85.31 176 TYR A N 1
ATOM 1404 C CA . TYR A 1 176 ? -22.018 -6.234 8.139 1.00 85.31 176 TYR A CA 1
ATOM 1405 C C . TYR A 1 176 ? -21.567 -7.549 7.499 1.00 85.31 176 TYR A C 1
ATOM 1407 O O . TYR A 1 176 ? -20.437 -7.678 7.037 1.00 85.31 176 TYR A O 1
ATOM 1415 N N . GLN A 1 177 ? -22.457 -8.541 7.459 1.00 86.31 177 GLN A N 1
ATOM 1416 C CA . GLN A 1 177 ? -22.225 -9.764 6.688 1.00 86.31 177 GLN A CA 1
ATOM 1417 C C . GLN A 1 177 ? -22.605 -9.515 5.225 1.00 86.31 177 GLN A C 1
ATOM 1419 O O . GLN A 1 177 ? -23.790 -9.456 4.902 1.00 86.31 177 GLN A O 1
ATOM 1424 N N . ASP A 1 178 ? -21.614 -9.331 4.350 1.00 90.69 178 ASP A N 1
ATOM 1425 C CA . ASP A 1 178 ? -21.847 -8.900 2.962 1.00 90.69 178 ASP A CA 1
ATOM 1426 C C . ASP A 1 178 ? -20.840 -9.435 1.915 1.00 90.69 178 ASP A C 1
ATOM 1428 O O . ASP A 1 178 ? -20.806 -8.954 0.779 1.00 90.69 178 ASP A O 1
ATOM 1432 N N . ASP A 1 179 ? -20.091 -10.490 2.253 1.00 91.06 179 ASP A N 1
ATOM 1433 C CA . ASP A 1 179 ? -19.054 -11.137 1.422 1.00 91.06 179 ASP A CA 1
ATOM 1434 C C . ASP A 1 179 ? -17.839 -10.244 1.088 1.00 91.06 179 ASP A C 1
ATOM 1436 O O . ASP A 1 179 ? -17.126 -10.498 0.114 1.00 91.06 179 ASP A O 1
ATOM 1440 N N . TYR A 1 180 ? -17.579 -9.202 1.881 1.00 94.12 180 TYR A N 1
ATOM 1441 C CA . TYR A 1 180 ? -16.339 -8.421 1.810 1.00 94.12 180 TYR A CA 1
ATOM 1442 C C . TYR A 1 180 ? -15.342 -8.881 2.870 1.00 94.12 180 TYR A C 1
ATOM 1444 O O . TYR A 1 180 ? -15.717 -9.327 3.959 1.00 94.12 180 TYR A O 1
ATOM 1452 N N . LEU A 1 181 ? -14.052 -8.730 2.569 1.00 92.88 181 LEU A N 1
ATOM 1453 C CA . LEU A 1 181 ? -13.032 -8.781 3.604 1.00 92.88 181 LEU A CA 1
ATOM 1454 C C . LEU A 1 181 ? -13.047 -7.449 4.354 1.00 92.88 181 LEU A C 1
ATOM 1456 O O . LEU A 1 181 ? -12.683 -6.415 3.797 1.00 92.88 181 LEU A O 1
ATOM 1460 N N . TRP A 1 182 ? -13.463 -7.481 5.615 1.00 93.75 182 TRP A N 1
ATOM 1461 C CA . TRP A 1 182 ? -13.475 -6.303 6.471 1.00 93.75 182 TRP A CA 1
ATOM 1462 C C . TRP A 1 182 ? -12.145 -6.123 7.197 1.00 93.75 182 TRP A C 1
ATOM 1464 O O . TRP A 1 182 ? -11.655 -7.050 7.847 1.00 93.75 182 TRP A O 1
ATOM 1474 N N . LEU A 1 183 ? -11.5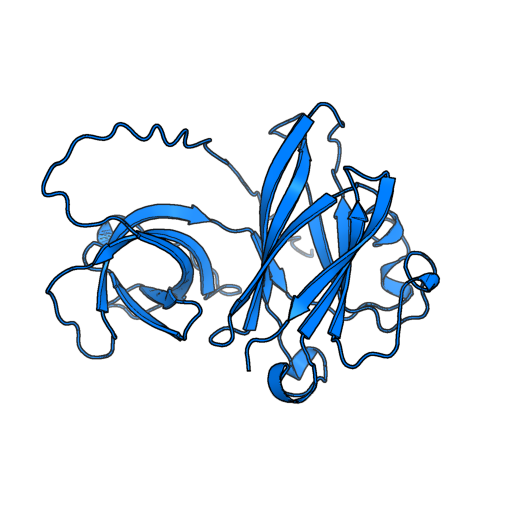91 -4.920 7.081 1.00 94.75 183 LEU A N 1
ATOM 1475 C CA . LEU A 1 183 ? -10.339 -4.481 7.683 1.00 94.75 183 LEU A CA 1
ATOM 1476 C C . LEU A 1 183 ? -10.554 -3.180 8.465 1.00 94.75 183 LEU A C 1
ATOM 1478 O O . LEU A 1 183 ? -11.480 -2.415 8.191 1.00 94.75 183 LEU A O 1
ATOM 1482 N N . GLU A 1 184 ? -9.654 -2.901 9.399 1.00 94.56 184 GLU A N 1
ATOM 1483 C CA . GLU A 1 184 ? -9.666 -1.693 10.226 1.00 94.56 184 GLU A CA 1
ATOM 1484 C C . GLU A 1 184 ? -8.351 -0.936 10.047 1.00 94.56 184 GLU A C 1
ATOM 1486 O O . GLU A 1 184 ? -7.269 -1.525 10.145 1.00 94.56 184 GLU A O 1
ATOM 1491 N N . ALA A 1 185 ? -8.436 0.367 9.782 1.00 94.69 185 ALA A N 1
ATOM 1492 C CA . ALA A 1 185 ? -7.286 1.254 9.720 1.00 94.69 185 ALA A CA 1
ATOM 1493 C C . ALA A 1 185 ? -7.172 2.079 11.010 1.00 94.69 185 ALA A C 1
ATOM 1495 O O . ALA A 1 185 ? -8.089 2.803 11.400 1.00 94.69 185 ALA A O 1
ATOM 1496 N N . TYR A 1 186 ? -6.008 1.981 11.643 1.00 92.56 186 TYR A N 1
ATOM 1497 C CA . TYR A 1 186 ? -5.644 2.661 12.880 1.00 92.56 186 TYR A CA 1
ATOM 1498 C C . TYR A 1 186 ? -4.494 3.624 12.618 1.00 92.56 186 TYR A C 1
ATOM 1500 O O . TYR A 1 186 ? -3.499 3.232 12.008 1.00 92.56 186 TYR A O 1
ATOM 1508 N N . HIS A 1 187 ? -4.596 4.855 13.114 1.00 92.75 187 HIS A N 1
ATOM 1509 C CA . HIS A 1 187 ? -3.566 5.875 12.949 1.00 92.75 187 HIS A CA 1
ATOM 1510 C C . HIS A 1 187 ? -3.124 6.439 14.302 1.00 92.75 187 HIS A C 1
ATOM 1512 O O . HIS A 1 187 ? -3.930 6.840 15.138 1.00 92.75 187 HIS A O 1
ATOM 1518 N N . ASP A 1 188 ? -1.813 6.448 14.507 1.00 91.38 188 ASP A N 1
ATOM 1519 C CA . ASP A 1 188 ? -1.123 7.134 15.591 1.00 91.38 188 ASP A CA 1
ATOM 1520 C C . ASP A 1 188 ? -0.323 8.288 14.978 1.00 91.38 188 ASP A C 1
ATOM 1522 O O . ASP A 1 188 ? 0.582 8.048 14.176 1.00 91.38 188 ASP A O 1
ATOM 1526 N N . ALA A 1 189 ? -0.674 9.528 15.325 1.00 89.31 189 ALA A N 1
ATOM 1527 C CA . ALA A 1 189 ? 0.036 10.726 14.871 1.00 89.31 189 ALA A CA 1
ATOM 1528 C C . ALA A 1 189 ? 1.332 10.985 15.665 1.00 89.31 189 ALA A C 1
ATOM 1530 O O . ALA A 1 189 ? 2.063 11.936 15.390 1.00 89.31 189 ALA A O 1
ATOM 1531 N N . GLY A 1 190 ? 1.636 10.145 16.659 1.00 87.44 190 GLY A N 1
ATOM 1532 C CA . GLY A 1 190 ? 2.756 10.340 17.561 1.00 87.44 190 GLY A CA 1
ATOM 1533 C C . GLY A 1 190 ? 2.583 11.619 18.375 1.00 87.44 190 GLY A C 1
ATOM 1534 O O . GLY A 1 190 ? 1.580 11.808 19.057 1.00 87.44 190 GLY A O 1
ATOM 1535 N N . GLU A 1 191 ? 3.586 12.491 18.307 1.00 86.06 191 GLU A N 1
ATOM 1536 C CA . GLU A 1 191 ? 3.579 13.795 18.979 1.00 86.06 191 GLU A CA 1
ATOM 1537 C C . GLU A 1 191 ? 3.087 14.928 18.058 1.00 86.06 191 GLU A C 1
ATOM 1539 O O . GLU A 1 191 ? 3.166 16.093 18.449 1.00 86.06 191 GLU A O 1
ATOM 1544 N N . ASP A 1 192 ? 2.594 14.616 16.847 1.00 85.44 192 ASP A N 1
ATOM 1545 C CA . ASP A 1 192 ? 2.134 15.656 15.929 1.00 85.44 192 ASP A CA 1
ATOM 1546 C C . ASP A 1 192 ? 0.840 16.320 16.409 1.00 85.44 192 ASP A C 1
ATOM 1548 O O . ASP A 1 192 ? -0.051 15.701 17.000 1.00 85.44 192 ASP A O 1
ATOM 1552 N N . SER A 1 193 ? 0.734 17.605 16.098 1.00 77.56 193 SER A N 1
ATOM 1553 C CA . SER A 1 193 ? -0.495 18.373 16.258 1.00 77.56 193 SER A CA 1
ATOM 1554 C C . SER A 1 193 ? -1.297 18.383 14.956 1.00 77.56 193 SER A C 1
ATOM 1556 O O . SER A 1 193 ? -0.816 17.980 13.898 1.00 77.56 193 SER A O 1
ATOM 1558 N N . ASP A 1 194 ? -2.535 18.860 15.019 1.00 76.56 194 ASP A N 1
ATOM 1559 C CA . ASP A 1 194 ? -3.455 18.909 13.882 1.00 76.56 194 ASP A CA 1
ATOM 1560 C C . ASP A 1 194 ? -3.630 20.359 13.390 1.00 76.56 194 ASP A C 1
ATOM 1562 O O . ASP A 1 194 ? -4.500 21.088 13.868 1.00 76.56 194 ASP A O 1
ATOM 1566 N N . SER A 1 195 ? -2.748 20.815 12.493 1.00 76.81 195 SER A N 1
ATOM 1567 C CA . SER A 1 195 ? -2.772 22.171 11.907 1.00 76.81 195 SER A CA 1
ATOM 1568 C C . SER A 1 195 ? -2.927 22.191 10.382 1.00 76.81 195 SER A C 1
ATOM 1570 O O . SER A 1 195 ? -3.102 23.259 9.791 1.00 76.81 195 SER A O 1
ATOM 1572 N N . GLY A 1 196 ? -2.901 21.022 9.742 1.00 82.75 196 GLY A N 1
ATOM 1573 C CA . GLY A 1 196 ? -3.010 20.850 8.300 1.00 82.75 196 GLY A CA 1
ATOM 1574 C C . GLY A 1 196 ? -3.208 19.385 7.919 1.00 82.75 196 GLY A C 1
ATOM 1575 O O . GLY A 1 196 ? -3.374 18.525 8.779 1.00 82.75 196 GLY A O 1
ATOM 1576 N N . GLN A 1 197 ? -3.179 19.104 6.615 1.00 84.88 197 GLN A N 1
ATOM 1577 C CA . GLN A 1 197 ? -3.318 17.750 6.080 1.00 84.88 197 GLN A CA 1
ATOM 1578 C C . GLN A 1 197 ? -2.215 17.431 5.072 1.00 84.88 197 GLN A C 1
ATOM 1580 O O . GLN A 1 197 ? -1.796 18.299 4.300 1.00 84.88 197 GLN A O 1
ATOM 1585 N N . ALA A 1 198 ? -1.790 16.172 5.042 1.00 86.69 198 ALA A N 1
ATOM 1586 C CA . ALA A 1 198 ? -0.839 15.654 4.069 1.00 86.69 198 ALA A CA 1
ATOM 1587 C C . ALA A 1 198 ? -1.388 14.399 3.386 1.00 86.69 198 ALA A C 1
ATOM 1589 O O . ALA A 1 198 ? -1.965 13.523 4.032 1.00 86.69 198 ALA A O 1
ATOM 1590 N N . ALA A 1 199 ? -1.171 14.311 2.072 1.00 88.19 199 ALA A N 1
ATOM 1591 C CA . ALA A 1 199 ? -1.398 13.086 1.321 1.00 88.19 199 ALA A CA 1
ATOM 1592 C C . ALA A 1 199 ? -0.208 12.137 1.503 1.00 88.19 199 ALA A C 1
ATOM 1594 O O . ALA A 1 199 ? 0.950 12.542 1.384 1.00 88.19 199 ALA A O 1
ATOM 1595 N N . THR A 1 200 ? -0.491 10.869 1.775 1.00 89.94 200 THR A N 1
ATOM 1596 C CA . THR A 1 200 ? 0.516 9.822 1.951 1.00 89.94 200 THR A CA 1
ATOM 1597 C C . THR A 1 200 ? 0.025 8.490 1.392 1.00 89.94 200 THR A C 1
ATOM 1599 O O . THR A 1 200 ? -1.147 8.340 1.045 1.00 89.94 200 THR A O 1
ATOM 1602 N N . TYR A 1 201 ? 0.929 7.515 1.302 1.00 92.81 201 TYR A N 1
ATOM 1603 C CA . TYR A 1 201 ? 0.646 6.196 0.753 1.00 92.81 201 TYR A CA 1
ATOM 1604 C C . TYR A 1 201 ? 1.098 5.086 1.695 1.00 92.81 201 TYR A C 1
ATOM 1606 O O . TYR A 1 201 ? 2.211 5.118 2.226 1.00 92.81 201 TYR A O 1
ATOM 1614 N N . LEU A 1 202 ? 0.256 4.065 1.838 1.00 94.06 202 LEU A N 1
ATOM 1615 C CA . LEU A 1 202 ? 0.576 2.830 2.548 1.00 94.06 202 LEU A CA 1
ATOM 1616 C C . LEU A 1 202 ? 0.247 1.637 1.656 1.00 94.06 202 LEU A C 1
ATOM 1618 O O . LEU A 1 202 ? -0.858 1.539 1.131 1.00 94.06 202 LEU A O 1
ATOM 1622 N N . SER A 1 203 ? 1.198 0.720 1.504 1.00 94.69 203 SER A N 1
ATOM 1623 C CA . SER A 1 203 ? 0.977 -0.578 0.868 1.00 94.69 203 SER A CA 1
ATOM 1624 C C . SER A 1 203 ? 1.030 -1.693 1.900 1.00 94.69 203 SER A C 1
ATOM 1626 O O . SER A 1 203 ? 2.013 -1.848 2.618 1.00 94.69 203 SER A O 1
ATOM 1628 N N . VAL A 1 204 ? -0.024 -2.493 1.965 1.00 94.38 204 VAL A N 1
ATOM 1629 C CA . VAL A 1 204 ? -0.182 -3.560 2.950 1.00 94.38 204 VAL A CA 1
ATOM 1630 C C . VAL A 1 204 ? -0.178 -4.889 2.219 1.00 94.38 204 VAL A C 1
ATOM 1632 O O . VAL A 1 204 ? -1.064 -5.149 1.404 1.00 94.38 204 VAL A O 1
ATOM 1635 N N . LYS A 1 205 ? 0.832 -5.720 2.486 1.00 92.19 205 LYS A N 1
ATOM 1636 C CA . LYS A 1 205 ? 0.919 -7.066 1.916 1.00 92.19 205 LYS A CA 1
ATOM 1637 C C . LYS A 1 205 ? -0.074 -7.982 2.615 1.00 92.19 205 LYS A C 1
ATOM 1639 O O . LYS A 1 205 ? -0.062 -8.078 3.843 1.00 92.19 205 LYS A O 1
ATOM 1644 N N . ILE A 1 206 ? -0.883 -8.683 1.839 1.00 92.44 206 ILE A N 1
ATOM 1645 C CA . ILE A 1 206 ? -1.800 -9.709 2.314 1.00 92.44 206 ILE A CA 1
ATOM 1646 C C . ILE A 1 206 ? -1.167 -11.066 2.062 1.00 92.44 206 ILE A C 1
ATOM 1648 O O . ILE A 1 206 ? -1.078 -11.543 0.933 1.00 92.44 206 ILE A O 1
ATOM 1652 N N . ASP A 1 207 ? -0.739 -11.698 3.145 1.00 91.06 207 ASP A N 1
ATOM 1653 C CA . ASP A 1 207 ? -0.394 -13.110 3.131 1.00 91.06 207 ASP A CA 1
ATOM 1654 C C . ASP A 1 207 ? -1.650 -13.916 3.476 1.00 91.06 207 ASP A C 1
ATOM 1656 O O . ASP A 1 207 ? -1.998 -14.105 4.642 1.00 91.06 207 ASP A O 1
ATOM 1660 N N . GLU A 1 208 ? -2.363 -14.352 2.439 1.00 89.94 208 GLU A N 1
ATOM 1661 C CA . GLU A 1 208 ? -3.615 -15.107 2.561 1.00 89.94 208 GLU A CA 1
ATOM 1662 C C . GLU A 1 208 ? -3.434 -16.359 3.436 1.00 89.94 208 GLU A C 1
ATOM 1664 O O . GLU A 1 208 ? -4.272 -16.660 4.291 1.00 89.94 208 GLU A O 1
ATOM 1669 N N . SER A 1 209 ? -2.290 -17.037 3.290 1.00 87.31 209 SER A N 1
ATOM 1670 C CA . SER A 1 209 ? -1.970 -18.254 4.034 1.00 87.31 209 SER A CA 1
ATOM 1671 C C . SER A 1 209 ? -1.760 -17.980 5.522 1.00 87.31 209 SER A C 1
ATOM 1673 O O . SER A 1 209 ? -2.336 -18.676 6.360 1.00 87.31 209 SER A O 1
ATOM 1675 N N . ALA A 1 210 ? -1.016 -16.923 5.862 1.00 86.06 210 ALA A N 1
ATOM 1676 C CA . ALA A 1 210 ? -0.790 -16.514 7.247 1.00 86.06 210 ALA A CA 1
ATOM 1677 C C . ALA A 1 210 ? -2.079 -16.018 7.923 1.00 86.06 210 ALA A C 1
ATOM 1679 O O . ALA A 1 210 ? -2.245 -16.159 9.136 1.00 86.06 210 ALA A O 1
ATOM 1680 N N . LEU A 1 211 ? -3.011 -15.468 7.143 1.00 86.69 211 LEU A N 1
ATOM 1681 C CA . LEU A 1 211 ? -4.313 -15.017 7.631 1.00 86.69 211 LEU A CA 1
ATOM 1682 C C . LEU A 1 211 ? -5.350 -16.143 7.729 1.00 86.69 211 LEU A C 1
ATOM 1684 O O . LEU A 1 211 ? -6.419 -15.925 8.313 1.00 86.69 211 LEU A O 1
ATOM 1688 N N . GLY A 1 212 ? -5.044 -17.328 7.190 1.00 85.81 212 GLY A N 1
ATOM 1689 C CA . GLY A 1 212 ? -5.957 -18.466 7.135 1.00 85.81 212 GLY A CA 1
ATOM 1690 C C . GLY A 1 212 ? -7.170 -18.213 6.237 1.00 85.81 212 GLY A C 1
ATOM 1691 O O . GLY A 1 212 ? -8.250 -18.733 6.515 1.00 85.81 212 GLY A O 1
ATOM 1692 N N . ILE A 1 213 ? -7.015 -17.386 5.200 1.00 84.19 213 ILE A N 1
ATOM 1693 C CA . ILE A 1 213 ? -8.058 -17.103 4.210 1.00 84.19 213 ILE A CA 1
ATOM 1694 C C . ILE A 1 213 ? -7.679 -17.739 2.871 1.00 84.19 213 ILE A C 1
ATOM 1696 O O . ILE A 1 213 ? -6.504 -17.891 2.546 1.00 84.19 213 ILE A O 1
ATOM 1700 N N . GLY A 1 214 ? -8.679 -18.160 2.098 1.00 82.81 214 GLY A N 1
ATOM 1701 C CA . GLY A 1 214 ? -8.441 -18.586 0.721 1.00 82.81 214 GLY A CA 1
ATOM 1702 C C . GLY A 1 214 ? -8.142 -17.395 -0.196 1.00 82.81 214 GLY A C 1
ATOM 1703 O O . GLY A 1 214 ? -8.208 -16.247 0.242 1.00 82.81 214 GLY A O 1
ATOM 1704 N N . LYS A 1 215 ? -7.866 -17.675 -1.478 1.00 85.25 215 LYS A N 1
ATOM 1705 C CA . LYS A 1 215 ? -7.567 -16.647 -2.486 1.00 85.25 215 LYS A CA 1
ATOM 1706 C C . LYS A 1 215 ? -8.629 -15.539 -2.481 1.00 85.25 215 LYS A C 1
ATOM 1708 O O . LYS A 1 215 ? -9.797 -15.820 -2.754 1.00 85.25 215 LYS A O 1
ATOM 1713 N N . LEU A 1 216 ? -8.233 -14.298 -2.210 1.00 86.69 216 LEU A N 1
ATOM 1714 C CA . LEU A 1 216 ? -9.124 -13.166 -1.943 1.00 86.69 216 LEU A CA 1
ATOM 1715 C C . LEU A 1 216 ? -10.231 -13.020 -2.986 1.00 86.69 216 LEU A C 1
ATOM 1717 O O . LEU A 1 216 ? -11.410 -13.059 -2.648 1.00 86.69 216 LEU A O 1
ATOM 1721 N N . GLU A 1 217 ? -9.846 -12.944 -4.257 1.00 85.75 217 GLU A N 1
ATOM 1722 C CA . GLU A 1 217 ? -10.757 -12.745 -5.393 1.00 85.75 217 GLU A CA 1
ATOM 1723 C C . GLU A 1 217 ? -11.732 -13.917 -5.608 1.00 85.75 217 GLU A C 1
ATOM 1725 O O . GLU A 1 217 ? -12.717 -13.795 -6.331 1.00 85.75 217 GLU A O 1
ATOM 1730 N N . THR A 1 218 ? -11.461 -15.077 -5.001 1.00 86.38 218 THR A N 1
ATOM 1731 C CA . THR A 1 218 ? -12.347 -16.250 -5.060 1.00 86.38 218 THR A CA 1
ATOM 1732 C C . THR A 1 218 ? -13.428 -16.203 -3.984 1.00 86.38 218 THR A C 1
ATOM 1734 O O . THR A 1 218 ? -14.545 -16.657 -4.226 1.00 86.38 218 THR A O 1
ATOM 1737 N N . PHE A 1 219 ? -13.107 -15.679 -2.799 1.00 87.81 219 PHE A N 1
ATOM 1738 C CA . PHE A 1 219 ? -13.981 -15.756 -1.622 1.00 87.81 219 PHE A CA 1
ATOM 1739 C C . PHE A 1 219 ? -14.656 -14.436 -1.258 1.00 87.81 219 PHE A C 1
ATOM 1741 O O . PHE A 1 219 ? -15.668 -14.458 -0.562 1.00 87.81 219 PHE A O 1
ATOM 1748 N N . TYR A 1 220 ? -14.128 -13.309 -1.729 1.00 90.81 220 TYR A N 1
ATOM 1749 C CA . TYR A 1 220 ? -14.632 -11.985 -1.395 1.00 90.81 220 TYR A CA 1
ATOM 1750 C C . TYR A 1 220 ? -14.991 -11.198 -2.654 1.00 90.81 220 TYR A C 1
ATOM 1752 O O . TYR A 1 220 ? -14.344 -11.325 -3.692 1.00 90.81 220 TYR A O 1
ATOM 1760 N N . LYS A 1 221 ? -16.022 -10.353 -2.557 1.00 93.31 221 LYS A N 1
ATOM 1761 C CA . LYS A 1 221 ? -16.380 -9.384 -3.614 1.00 93.31 221 LYS A CA 1
ATOM 1762 C C . LYS A 1 221 ? -15.381 -8.231 -3.693 1.00 93.31 221 LYS A C 1
ATOM 1764 O O . LYS A 1 221 ? -15.180 -7.646 -4.750 1.00 93.31 221 LYS A O 1
ATOM 1769 N N . GLY A 1 222 ? -14.746 -7.941 -2.566 1.00 94.25 222 GLY A N 1
ATOM 1770 C CA . GLY A 1 222 ? -13.831 -6.835 -2.405 1.00 94.25 222 GLY A CA 1
ATOM 1771 C C . GLY A 1 222 ? -13.371 -6.710 -0.960 1.00 94.25 222 GLY A C 1
ATOM 1772 O O . GLY A 1 222 ? -13.559 -7.613 -0.137 1.00 94.25 222 GLY A O 1
ATOM 1773 N N . ILE A 1 223 ? -12.809 -5.553 -0.642 1.00 95.38 223 ILE A N 1
ATOM 1774 C CA . ILE A 1 223 ? -12.323 -5.192 0.686 1.00 95.38 223 ILE A CA 1
ATOM 1775 C C . ILE A 1 223 ? -13.086 -3.967 1.183 1.00 95.38 223 ILE A C 1
ATOM 1777 O O . ILE A 1 223 ? -13.272 -2.993 0.451 1.00 95.38 223 ILE A O 1
ATOM 1781 N N . LYS A 1 224 ? -13.492 -3.997 2.451 1.00 96.19 224 LYS A N 1
ATOM 1782 C CA . LYS A 1 224 ? -14.037 -2.840 3.162 1.00 96.19 224 LYS A CA 1
ATOM 1783 C C . LYS A 1 224 ? -13.099 -2.432 4.281 1.00 96.19 224 LYS A C 1
ATOM 1785 O O . LYS A 1 224 ? -12.647 -3.280 5.042 1.00 96.19 224 LYS A O 1
ATOM 1790 N N . ILE A 1 225 ? -12.805 -1.138 4.370 1.00 96.44 225 ILE A N 1
ATOM 1791 C CA . ILE A 1 225 ? -11.851 -0.588 5.335 1.00 96.44 225 ILE A CA 1
ATOM 1792 C C . ILE A 1 225 ? -12.549 0.441 6.218 1.00 96.44 225 ILE A C 1
ATOM 1794 O O . ILE A 1 225 ? -12.930 1.524 5.760 1.00 96.44 225 ILE A O 1
ATOM 1798 N N . LEU A 1 226 ? -12.698 0.091 7.491 1.00 95.25 226 LEU A N 1
ATOM 1799 C CA . LEU A 1 226 ? -13.211 0.960 8.543 1.00 95.25 226 LEU A CA 1
ATOM 1800 C C . LEU A 1 226 ? -12.111 1.897 9.034 1.00 95.25 226 LEU A C 1
ATOM 1802 O O . LEU A 1 226 ? -10.989 1.459 9.284 1.00 95.25 226 LEU A O 1
ATOM 1806 N N . HIS A 1 227 ? -12.422 3.183 9.169 1.00 94.62 227 HIS A N 1
ATOM 1807 C CA . HIS A 1 227 ? -11.485 4.181 9.682 1.00 94.62 227 HIS A CA 1
ATOM 1808 C C . HIS A 1 227 ? -12.209 5.359 10.338 1.00 94.62 227 HIS A C 1
ATOM 1810 O O . HIS A 1 227 ? -13.342 5.686 9.980 1.00 94.62 227 HIS A O 1
ATOM 1816 N N . ASN A 1 228 ? -11.538 6.025 11.280 1.00 93.75 228 ASN A N 1
ATOM 1817 C CA . ASN A 1 228 ? -12.009 7.283 11.861 1.00 93.75 228 ASN A CA 1
ATOM 1818 C C . ASN A 1 228 ? -11.664 8.442 10.919 1.00 93.75 228 ASN A C 1
ATOM 1820 O O . ASN A 1 228 ? -10.495 8.811 10.807 1.00 93.75 228 ASN A O 1
ATOM 1824 N N . SER A 1 229 ? -12.679 8.994 10.251 1.00 93.12 229 SER A N 1
ATOM 1825 C CA . SER A 1 229 ? -12.530 10.034 9.228 1.00 93.12 229 SER A CA 1
ATOM 1826 C C . SER A 1 229 ? -12.022 11.346 9.807 1.00 93.12 229 SER A C 1
ATOM 1828 O O . SER A 1 229 ? -12.540 11.832 10.817 1.00 93.12 229 SER A O 1
ATOM 1830 N N . TYR A 1 230 ? -11.045 11.943 9.125 1.00 85.81 230 TYR A N 1
ATOM 1831 C CA . TYR A 1 230 ? -10.554 13.283 9.429 1.00 85.81 230 TYR A CA 1
ATOM 1832 C C . TYR A 1 230 ? -11.602 14.346 9.087 1.00 85.81 230 TYR A C 1
ATOM 1834 O O . TYR A 1 230 ? -11.968 15.154 9.939 1.00 85.81 230 TYR A O 1
ATOM 1842 N N . ASN A 1 231 ? -12.144 14.290 7.871 1.00 85.62 231 ASN A N 1
ATOM 1843 C CA . ASN A 1 231 ? -13.038 15.308 7.324 1.00 85.62 231 ASN A CA 1
ATOM 1844 C C . ASN A 1 231 ? -14.456 15.282 7.910 1.00 85.62 231 ASN A C 1
ATOM 1846 O O . ASN A 1 231 ? -15.111 16.321 7.963 1.00 85.62 231 ASN A O 1
ATOM 1850 N N . GLU A 1 232 ? -14.960 14.110 8.310 1.00 85.62 232 GLU A N 1
ATOM 1851 C CA . GLU A 1 232 ? -16.365 13.951 8.725 1.00 85.62 232 GLU A CA 1
ATOM 1852 C C . GLU A 1 232 ? -16.555 13.699 10.227 1.00 85.62 232 GLU A C 1
ATOM 1854 O O . GLU A 1 232 ? -17.696 13.580 10.670 1.00 85.62 232 GLU A O 1
ATOM 1859 N N . ASP A 1 233 ? -15.466 13.606 10.998 1.00 85.50 233 ASP A N 1
ATOM 1860 C CA . ASP A 1 233 ? -15.479 13.341 12.447 1.00 85.50 233 ASP A CA 1
ATOM 1861 C C . ASP A 1 233 ? -16.385 12.161 12.857 1.00 85.50 233 ASP A C 1
ATOM 1863 O O . ASP A 1 233 ? -17.137 12.207 13.830 1.00 85.50 233 ASP A O 1
ATOM 1867 N N . LYS A 1 234 ? -16.352 11.092 12.057 1.00 91.00 234 LYS A N 1
ATOM 1868 C CA . LYS A 1 234 ? -17.113 9.857 12.277 1.00 91.00 234 LYS A CA 1
ATOM 1869 C C . LYS A 1 234 ? -16.408 8.662 11.645 1.00 91.00 234 LYS A C 1
ATOM 1871 O O . LYS A 1 234 ? -15.513 8.824 10.814 1.00 91.00 234 LYS A O 1
ATOM 1876 N N . VAL A 1 235 ? -16.850 7.455 11.985 1.00 92.69 235 VAL A N 1
ATOM 1877 C CA . VAL A 1 235 ? -16.394 6.237 11.305 1.00 92.69 235 VAL A CA 1
ATOM 1878 C C . VAL A 1 235 ? -16.885 6.233 9.856 1.00 92.69 235 VAL A C 1
ATOM 1880 O O . VAL A 1 235 ? -18.067 6.467 9.586 1.00 92.69 235 VAL A O 1
ATOM 1883 N N . LYS A 1 236 ? -15.986 5.931 8.919 1.00 94.62 236 LYS A N 1
ATOM 1884 C CA . LYS A 1 236 ? -16.294 5.708 7.504 1.00 94.62 236 LYS A CA 1
ATOM 1885 C C . LYS A 1 236 ? -15.881 4.315 7.066 1.00 94.62 236 LYS A C 1
ATOM 1887 O O . LYS A 1 236 ? -14.965 3.710 7.616 1.00 94.62 236 LYS A O 1
ATOM 1892 N N . VAL A 1 237 ? -16.557 3.850 6.020 1.00 95.38 237 VAL A N 1
ATOM 1893 C CA . VAL A 1 237 ? -16.224 2.626 5.295 1.00 95.38 237 VAL A CA 1
ATOM 1894 C C . VAL A 1 237 ? -15.725 3.025 3.915 1.00 95.38 237 VAL A C 1
ATOM 1896 O O . VAL A 1 237 ? -16.488 3.569 3.116 1.00 95.38 237 VAL A O 1
ATOM 1899 N N . PHE A 1 238 ? -14.459 2.747 3.622 1.00 96.25 238 PHE A N 1
ATOM 1900 C CA . PHE A 1 238 ? -13.969 2.733 2.247 1.00 96.25 238 PHE A CA 1
ATOM 1901 C C . PHE A 1 238 ? -14.269 1.362 1.635 1.00 96.25 238 PHE A C 1
ATOM 1903 O O . PHE A 1 238 ? -14.051 0.348 2.295 1.00 96.25 238 PHE A O 1
ATOM 1910 N N . THR A 1 239 ? -14.770 1.314 0.400 1.00 95.88 239 THR A N 1
ATOM 1911 C CA . THR A 1 239 ? -15.064 0.051 -0.299 1.00 95.88 239 THR A CA 1
ATOM 1912 C C . THR A 1 239 ? -14.225 -0.042 -1.565 1.00 95.88 239 THR A C 1
ATOM 1914 O O . THR A 1 239 ? -14.286 0.842 -2.415 1.00 95.88 239 THR A O 1
ATOM 1917 N N . LEU A 1 240 ? -13.463 -1.126 -1.680 1.00 94.88 240 LEU A N 1
ATOM 1918 C CA . LEU A 1 240 ? -12.710 -1.516 -2.864 1.00 94.88 240 LEU A CA 1
ATOM 1919 C C . LEU A 1 240 ? -13.335 -2.785 -3.437 1.00 94.88 240 LEU A C 1
ATOM 1921 O O . LEU A 1 240 ? -13.286 -3.828 -2.794 1.00 94.88 240 LEU A O 1
ATOM 1925 N N . GLU A 1 241 ? -13.891 -2.713 -4.639 1.00 93.12 241 GLU A N 1
ATOM 1926 C CA . GLU A 1 241 ? -14.374 -3.896 -5.357 1.00 93.12 241 GLU A CA 1
ATOM 1927 C C . GLU A 1 241 ? -13.218 -4.580 -6.091 1.00 93.12 241 GLU A C 1
ATOM 1929 O O . GLU A 1 241 ? -12.391 -3.907 -6.712 1.00 93.12 241 GLU A O 1
ATOM 1934 N N . PHE A 1 242 ? -13.181 -5.912 -6.077 1.00 88.06 242 PHE A N 1
ATOM 1935 C CA . PHE A 1 242 ? -12.323 -6.639 -7.007 1.00 88.06 242 PHE A CA 1
ATOM 1936 C C . PHE A 1 242 ? -12.965 -6.602 -8.394 1.00 88.06 242 PHE A C 1
ATOM 1938 O O . PHE A 1 242 ? -14.136 -6.957 -8.561 1.00 88.06 242 PHE A O 1
ATOM 1945 N N . GLN A 1 243 ? -12.213 -6.142 -9.395 1.00 69.75 243 GLN A N 1
ATOM 1946 C CA . GLN A 1 243 ? -12.672 -6.209 -10.778 1.00 69.75 243 GLN A CA 1
ATOM 1947 C C . GLN A 1 243 ? -12.734 -7.684 -11.193 1.00 69.75 243 GLN A C 1
ATOM 1949 O O . GLN A 1 243 ? -11.764 -8.415 -11.016 1.00 69.75 243 GLN A O 1
ATOM 1954 N N . LYS A 1 244 ? -13.900 -8.122 -11.676 1.00 55.00 244 LYS A N 1
ATOM 1955 C CA . LYS A 1 244 ? -14.128 -9.478 -12.191 1.00 55.00 244 LYS A CA 1
ATOM 1956 C C . LYS A 1 244 ? -13.893 -9.551 -13.689 1.00 55.00 244 LYS A C 1
ATOM 1958 O O . LYS A 1 244 ? -14.278 -8.577 -14.373 1.00 55.00 244 LYS A O 1
#

Sequence (244 aa):
MKHLLKIALTMIAAITIGTSCNENNTTPTYSTFLTVVEGSWDIPYYLVFDDGTTAAVENHKDWTPSFTEEWKELRYIVYYTETDLVEPGYDKVVNITAYQPVAVSKLENVTDENFTGDKGLQKYTAKLDISEAFFSPARNYITMSMLIPFSDASAKHTVKLVRNLGENSIFKEHYYQDDYLWLEAYHDAGEDSDSGQAATYLSVKIDESALGIGKLETFYKGIKILHNSYNEDKVKVFTLEFQK

Secondary structure (DSSP, 8-state):
---------------------------PPEEEEEEEEE--SSS-EEEEETTS-EEEETTTTS------SS-SEEEEEEEEEE-S---TTSSEEEEEEEEEE-EEEE-EEE-GGGGSSTTSGGG-BB--EEEEEEEETTTTEEEEEEEEE---TTS--EEEEEEE-S--TTTGGG---SSEEEEEEEEE-TT---S-EEEEEEEEE--HHHHT---HHHH-SEEEEEEE-TTTSSEEEEEEEPP-